Protein AF-A0A7S1LB32-F1 (afdb_monomer)

Organism: Alexandrium catenella (NCBI:txid2925)

Mean predicted aligned error: 5.53 Å

Sequence (235 aa):
CNAAYLHGITELFLFSAGRQGNLEVALKFLDQQVCARFSSASLGFRPAWECQHGLGHGIAQYKRHAMTQLAVRHSLDLGGSTGRKGEVWNGIWMDHFASTPVSGHDADDPEMALDICTDKWASDSRGASDCWMYAPTAFLLHRPRAYLEAIDWCSRGCLRRSQCFTSCVQGVGMQTFKENLDDMRLVESVCTKAGHLAAVCVQGAAGYYFFAEGRAVPKELCGTVRRADLRRACR

Nearest PDB structures (foldseek):
  8re7-assembly1_A  TM=3.016E-01  e=3.735E+00  Homo sapiens
  5jqy-assembly1_A  TM=2.969E-01  e=3.899E+00  Homo sapiens
  7e6j-assembly1_A  TM=2.759E-01  e=3.578E+00  Homo sapiens
  8re8-assembly1_A  TM=2.723E-01  e=4.070E+00  Homo sapiens

Solvent-accessible surface area (backbone atoms only — not comparable to full-atom values): 11744 Å² total; per-residue (Å²): 105,75,60,62,58,56,26,52,54,42,25,53,50,38,38,57,32,37,78,70,75,35,35,68,61,47,48,50,47,42,54,68,63,50,29,46,52,31,66,73,40,96,73,54,73,59,55,26,47,49,41,34,19,19,49,13,32,15,44,35,55,42,37,31,74,68,64,43,94,50,19,61,27,56,29,50,58,58,32,60,74,46,98,54,32,66,41,12,36,39,19,28,30,45,46,60,37,69,49,60,90,89,45,77,58,83,67,78,51,45,83,51,46,62,50,49,30,56,30,77,77,40,38,58,45,63,52,27,58,43,30,23,23,28,24,43,46,32,37,35,72,80,35,72,87,44,56,61,57,47,47,54,45,30,56,60,76,25,63,97,32,69,65,43,30,51,25,19,36,16,19,44,21,22,50,51,27,70,79,41,68,91,39,45,48,60,36,49,63,45,22,55,75,52,55,92,45,20,39,47,7,36,32,20,25,30,47,43,44,26,74,65,71,72,43,75,52,54,69,69,55,34,60,58,29,83,52,70,69,46,29,57,39,29,95

Foldseek 3Di:
DVLVVLLVVLLVQLLVCVVVVRNLVSLCCQQPPPLVVVVVDPPDDQSNLSSLLSNLLSQLVNLLVVLDPQSQVSSLVSLVVGPCSLSSNLSVLLNVLQDPPVRNDDPVPLLCQLVLCCDCSHCVNRNSLSSLLNSLSSVCVVVPPVLLVQLVSQCVSCVVPPSSNLSNLLSSLLVQCVVVPLPVVSSQVSLVSNPVSSLSSLLSNQVNCCNVVVDGDDLVSLVSRDDPSNSVSRD

Structure (mmCIF, N/CA/C/O backbone):
data_AF-A0A7S1LB32-F1
#
_entry.id   AF-A0A7S1LB32-F1
#
loop_
_atom_site.group_PDB
_atom_site.id
_atom_site.type_symbol
_atom_site.label_atom_id
_atom_site.label_alt_id
_atom_site.label_comp_id
_atom_site.label_asym_id
_atom_site.label_entity_id
_atom_site.label_seq_id
_atom_site.pdbx_PDB_ins_code
_atom_site.Cartn_x
_atom_site.Cartn_y
_atom_site.Cartn_z
_atom_site.occupancy
_atom_site.B_iso_or_equiv
_atom_site.auth_seq_id
_atom_site.auth_comp_id
_atom_site.auth_asym_id
_atom_site.auth_atom_id
_atom_site.pdbx_PDB_model_num
ATOM 1 N N . CYS A 1 1 ? -13.282 -6.570 -9.628 1.00 45.22 1 CYS A N 1
ATOM 2 C CA . CYS A 1 1 ? -12.378 -5.419 -9.436 1.00 45.22 1 CYS A CA 1
ATOM 3 C C . CYS A 1 1 ? -11.691 -5.107 -10.768 1.00 45.22 1 CYS A C 1
ATOM 5 O O . CYS A 1 1 ? -10.926 -5.941 -11.235 1.00 45.22 1 CYS A O 1
ATOM 7 N N . ASN A 1 2 ? -11.989 -3.971 -11.415 1.00 49.56 2 ASN A N 1
ATOM 8 C CA . ASN A 1 2 ? -11.369 -3.601 -12.704 1.00 49.56 2 ASN A CA 1
ATOM 9 C C . ASN A 1 2 ? -9.851 -3.354 -12.582 1.00 49.56 2 ASN A C 1
ATOM 11 O O . ASN A 1 2 ? -9.133 -3.519 -13.565 1.00 49.56 2 ASN A O 1
ATOM 15 N N . ALA A 1 3 ? -9.371 -3.037 -11.373 1.00 61.34 3 ALA A N 1
ATOM 16 C CA . ALA A 1 3 ? -7.954 -2.879 -11.054 1.00 61.34 3 ALA A CA 1
ATOM 17 C C . ALA A 1 3 ? -7.146 -4.154 -11.351 1.00 61.34 3 ALA A C 1
ATOM 19 O O . ALA A 1 3 ? -6.140 -4.097 -12.046 1.00 61.34 3 ALA A O 1
ATOM 20 N N . ALA A 1 4 ? -7.650 -5.329 -10.953 1.00 65.12 4 ALA A N 1
ATOM 21 C CA . ALA A 1 4 ? -6.946 -6.600 -11.151 1.00 65.12 4 ALA A CA 1
ATOM 22 C C . ALA A 1 4 ? -6.701 -6.937 -12.636 1.00 65.12 4 ALA A C 1
ATOM 24 O O . ALA A 1 4 ? -5.668 -7.505 -12.977 1.00 65.12 4 ALA A O 1
ATOM 25 N N . TYR A 1 5 ? -7.625 -6.564 -13.529 1.00 70.81 5 TYR A N 1
ATOM 26 C CA . TYR A 1 5 ? -7.460 -6.792 -14.967 1.00 70.81 5 TYR A CA 1
ATOM 27 C C . TYR A 1 5 ? -6.404 -5.857 -15.574 1.00 70.81 5 TYR A C 1
ATOM 29 O O . TYR A 1 5 ? -5.543 -6.300 -16.333 1.00 70.81 5 TYR A O 1
ATOM 37 N N . LEU A 1 6 ? -6.443 -4.567 -15.215 1.00 79.94 6 LEU A N 1
ATOM 38 C CA . LEU A 1 6 ? -5.469 -3.583 -15.691 1.00 79.94 6 LEU A CA 1
ATOM 39 C C . LEU A 1 6 ? -4.059 -3.876 -15.157 1.00 79.94 6 LEU A C 1
ATOM 41 O O . LEU A 1 6 ? -3.095 -3.793 -15.920 1.00 79.94 6 LEU A O 1
ATOM 45 N N . HIS A 1 7 ? -3.950 -4.250 -13.880 1.00 86.94 7 HIS A N 1
ATOM 46 C CA . HIS A 1 7 ? -2.685 -4.633 -13.254 1.00 86.94 7 HIS A CA 1
ATOM 47 C C . HIS A 1 7 ? -2.113 -5.876 -13.938 1.00 86.94 7 HIS A C 1
ATOM 49 O O . HIS A 1 7 ? -1.012 -5.803 -14.470 1.00 86.94 7 HIS A O 1
ATOM 55 N N . GLY A 1 8 ? -2.897 -6.952 -14.082 1.00 85.38 8 GLY A N 1
ATOM 56 C CA . GLY A 1 8 ? -2.422 -8.190 -14.707 1.00 85.38 8 GLY A CA 1
ATOM 57 C C . GLY A 1 8 ? -1.919 -8.011 -16.147 1.00 85.38 8 GLY A C 1
ATOM 58 O O . GLY A 1 8 ? -0.879 -8.556 -16.511 1.00 85.38 8 GLY A O 1
ATOM 59 N N . ILE A 1 9 ? -2.597 -7.206 -16.977 1.00 87.69 9 ILE A N 1
ATOM 60 C CA . ILE A 1 9 ? -2.110 -6.899 -18.338 1.00 87.69 9 ILE A CA 1
ATOM 61 C C . ILE A 1 9 ? -0.801 -6.107 -18.294 1.00 87.69 9 ILE A C 1
ATOM 63 O O . ILE A 1 9 ? 0.122 -6.392 -19.058 1.00 87.69 9 ILE A O 1
ATOM 67 N N . THR A 1 10 ? -0.725 -5.113 -17.411 1.00 90.31 10 THR A N 1
ATOM 68 C CA . THR A 1 10 ? 0.457 -4.262 -17.236 1.00 90.31 10 THR A CA 1
ATOM 69 C C . THR A 1 10 ? 1.666 -5.079 -16.787 1.00 90.31 10 THR A C 1
ATOM 71 O O . THR A 1 10 ? 2.738 -4.981 -17.385 1.00 90.31 10 THR A O 1
ATOM 74 N N . GLU A 1 11 ? 1.474 -5.931 -15.784 1.00 90.19 11 GLU A N 1
ATOM 75 C CA . GLU A 1 11 ? 2.468 -6.857 -15.243 1.00 90.19 11 GLU A CA 1
ATOM 76 C C . GLU A 1 11 ? 2.995 -7.799 -16.329 1.00 90.19 11 GLU A C 1
ATOM 78 O O . GLU A 1 11 ? 4.203 -7.854 -16.567 1.00 90.19 11 GLU A O 1
ATOM 83 N N . LEU A 1 12 ? 2.100 -8.477 -17.058 1.00 89.94 12 LEU A N 1
ATOM 84 C CA . LEU A 1 12 ? 2.466 -9.393 -18.143 1.00 89.94 12 LEU A CA 1
ATOM 85 C C . LEU A 1 12 ? 3.233 -8.688 -19.269 1.00 89.94 12 LEU A C 1
ATOM 87 O O . LEU A 1 12 ? 4.230 -9.218 -19.772 1.00 89.94 12 LEU A O 1
ATOM 91 N N . PHE A 1 13 ? 2.792 -7.490 -19.661 1.00 93.50 13 PHE A N 1
ATOM 92 C CA . PHE A 1 13 ? 3.451 -6.703 -20.700 1.00 93.50 13 PHE A CA 1
ATOM 93 C C . PHE A 1 13 ? 4.868 -6.295 -20.285 1.00 93.50 13 PHE A C 1
ATOM 95 O O . PHE A 1 13 ? 5.821 -6.529 -21.034 1.00 93.50 13 PHE A O 1
ATOM 102 N N . LEU A 1 14 ? 5.022 -5.730 -19.083 1.00 93.25 14 LEU A N 1
ATOM 103 C CA . LEU A 1 14 ? 6.321 -5.315 -18.551 1.00 93.25 14 LEU A CA 1
ATOM 104 C C . LEU A 1 14 ? 7.257 -6.507 -18.359 1.00 93.25 14 LEU A C 1
ATOM 106 O O . LEU A 1 14 ? 8.434 -6.417 -18.710 1.00 93.25 14 LEU A O 1
ATOM 110 N N . PHE A 1 15 ? 6.739 -7.639 -17.882 1.00 90.56 15 PHE A N 1
ATOM 111 C CA . PHE A 1 15 ? 7.519 -8.861 -17.736 1.00 90.56 15 PHE A CA 1
ATOM 112 C C . PHE A 1 15 ? 8.051 -9.362 -19.085 1.00 90.56 15 PHE A C 1
ATOM 114 O O . PHE A 1 15 ? 9.251 -9.615 -19.231 1.00 90.56 15 PHE A O 1
ATOM 121 N N . SER A 1 16 ? 7.184 -9.450 -20.099 1.00 93.06 16 SER A N 1
ATOM 122 C CA . SER A 1 16 ? 7.568 -9.872 -21.451 1.00 93.06 16 SER A CA 1
ATOM 123 C C . SER A 1 16 ? 8.594 -8.924 -22.079 1.00 93.06 16 SER A C 1
ATOM 125 O O . SER A 1 16 ? 9.613 -9.376 -22.604 1.00 93.06 16 SER A O 1
ATOM 127 N N . ALA A 1 17 ? 8.368 -7.610 -21.996 1.00 94.12 17 ALA A N 1
ATOM 128 C CA . ALA A 1 17 ? 9.301 -6.616 -22.519 1.00 94.12 17 ALA A CA 1
ATOM 129 C C . ALA A 1 17 ? 10.646 -6.637 -21.780 1.00 94.12 17 ALA A C 1
ATOM 131 O O . ALA A 1 17 ? 11.704 -6.538 -22.404 1.00 94.12 17 ALA A O 1
ATOM 132 N N . GLY A 1 18 ? 10.624 -6.815 -20.458 1.00 91.50 18 GLY A N 1
ATOM 133 C CA . GLY A 1 18 ? 11.825 -6.927 -19.642 1.00 91.50 18 GLY A CA 1
ATOM 134 C C . GLY A 1 18 ? 12.684 -8.130 -20.023 1.00 91.50 18 GLY A C 1
ATOM 135 O O . GLY A 1 18 ? 13.890 -7.971 -20.205 1.00 91.50 18 GLY A O 1
ATOM 136 N N . ARG A 1 19 ? 12.076 -9.296 -20.286 1.00 90.81 19 ARG A N 1
ATOM 137 C CA . ARG A 1 19 ? 12.794 -10.481 -20.801 1.00 90.81 19 ARG A CA 1
ATOM 138 C C . ARG A 1 19 ? 13.495 -10.248 -22.143 1.00 90.81 19 ARG A C 1
ATOM 140 O O . ARG A 1 19 ? 14.419 -10.985 -22.471 1.00 90.81 19 ARG A O 1
ATOM 147 N N . GLN A 1 20 ? 13.068 -9.241 -22.901 1.00 93.81 20 GLN A N 1
ATOM 148 C CA . GLN A 1 20 ? 13.673 -8.828 -24.170 1.00 93.81 20 GLN A CA 1
ATOM 149 C C . GLN A 1 20 ? 14.671 -7.666 -24.007 1.00 93.81 20 GLN A C 1
ATOM 151 O O . GLN A 1 20 ? 15.140 -7.125 -25.002 1.00 93.81 20 GLN A O 1
ATOM 156 N N . GLY A 1 21 ? 14.977 -7.245 -22.774 1.00 92.50 21 GLY A N 1
ATOM 157 C CA . GLY A 1 21 ? 15.859 -6.107 -22.491 1.00 92.50 21 GLY A CA 1
ATOM 158 C C . GLY A 1 21 ? 15.202 -4.731 -22.662 1.00 92.50 21 GLY A C 1
ATOM 159 O O . GLY A 1 21 ? 15.887 -3.719 -22.577 1.00 92.50 21 GLY A O 1
ATOM 160 N N . ASN A 1 22 ? 13.881 -4.671 -22.857 1.00 95.50 22 ASN A N 1
ATOM 161 C CA . ASN A 1 22 ? 13.149 -3.454 -23.231 1.00 95.50 22 ASN A CA 1
ATOM 162 C C . ASN A 1 22 ? 12.272 -2.882 -22.102 1.00 95.50 22 ASN A C 1
ATOM 164 O O . ASN A 1 22 ? 11.336 -2.128 -22.375 1.00 95.50 22 ASN A O 1
ATOM 168 N N . LEU A 1 23 ? 12.544 -3.225 -20.836 1.00 92.31 23 LEU A N 1
ATOM 169 C CA . LEU A 1 23 ? 11.696 -2.835 -19.698 1.00 92.31 23 LEU A CA 1
ATOM 170 C C . LEU A 1 23 ? 11.460 -1.319 -19.623 1.00 92.31 23 LEU A C 1
ATOM 172 O O . LEU A 1 23 ? 10.325 -0.883 -19.476 1.00 92.31 23 LEU A O 1
ATOM 176 N N . GLU A 1 24 ? 12.517 -0.511 -19.733 1.00 93.62 24 GLU A N 1
ATOM 177 C CA . GLU A 1 24 ? 12.408 0.949 -19.605 1.00 93.62 24 GLU A CA 1
ATOM 178 C C . GLU A 1 24 ? 11.607 1.581 -20.746 1.00 93.62 24 GLU A C 1
ATOM 180 O O . GLU A 1 24 ? 10.832 2.511 -20.526 1.00 93.62 24 GLU A O 1
ATOM 185 N N . VAL A 1 25 ? 11.776 1.068 -21.968 1.00 95.50 25 VAL A N 1
ATOM 186 C CA . VAL A 1 25 ? 11.029 1.527 -23.147 1.00 95.50 25 VAL A CA 1
ATOM 187 C C . VAL A 1 25 ? 9.550 1.185 -22.990 1.00 95.50 25 VAL A C 1
ATOM 189 O O . VAL A 1 25 ? 8.693 2.042 -23.199 1.00 95.50 25 VAL A O 1
ATOM 192 N N . ALA A 1 26 ? 9.251 -0.044 -22.566 1.00 95.75 26 ALA A N 1
ATOM 193 C CA . ALA A 1 26 ? 7.893 -0.498 -22.299 1.00 95.75 26 ALA A CA 1
ATOM 194 C C . ALA A 1 26 ? 7.224 0.310 -21.180 1.00 95.75 26 ALA A C 1
ATOM 196 O O . ALA A 1 26 ? 6.075 0.723 -21.330 1.00 95.75 26 ALA A O 1
ATOM 197 N N . LEU A 1 27 ? 7.952 0.599 -20.100 1.00 94.81 27 LEU A N 1
ATOM 198 C CA . LEU A 1 27 ? 7.460 1.430 -19.007 1.00 94.81 27 LEU A CA 1
ATOM 199 C C . LEU A 1 27 ? 7.116 2.844 -19.483 1.00 94.81 27 LEU A C 1
ATOM 201 O O . LEU A 1 27 ? 6.012 3.316 -19.227 1.00 94.81 27 LEU A O 1
ATOM 205 N N . LYS A 1 28 ? 8.025 3.499 -20.218 1.00 94.56 28 LYS A N 1
ATOM 206 C CA . LYS A 1 28 ? 7.779 4.835 -20.786 1.00 94.56 28 LYS A CA 1
ATOM 207 C C . LYS A 1 28 ? 6.575 4.836 -21.723 1.00 94.56 28 LYS A C 1
ATOM 209 O O . LYS A 1 28 ? 5.766 5.757 -21.666 1.00 94.56 28 LYS A O 1
ATOM 214 N N . PHE A 1 29 ? 6.434 3.805 -22.558 1.00 94.81 29 PHE A N 1
ATOM 215 C CA . PHE A 1 29 ? 5.271 3.650 -23.427 1.00 94.81 29 PHE A CA 1
ATOM 216 C C . PHE A 1 29 ? 3.974 3.559 -22.616 1.00 94.81 29 PHE A C 1
ATOM 218 O O . PHE A 1 29 ? 3.038 4.308 -22.891 1.00 94.81 29 PHE A O 1
ATOM 225 N N . LEU A 1 30 ? 3.911 2.693 -21.600 1.00 93.44 30 LEU A N 1
ATOM 226 C CA . LEU A 1 30 ? 2.708 2.566 -20.783 1.00 93.44 30 LEU A CA 1
ATOM 227 C C . LEU A 1 30 ? 2.384 3.863 -20.032 1.00 93.44 30 LEU A C 1
ATOM 229 O O . LEU A 1 30 ? 1.249 4.324 -20.106 1.00 93.44 30 LEU A O 1
ATOM 233 N N . ASP A 1 31 ? 3.366 4.489 -19.383 1.00 91.94 31 ASP A N 1
ATOM 234 C CA . ASP A 1 31 ? 3.191 5.755 -18.660 1.00 91.94 31 ASP A CA 1
ATOM 235 C C . ASP A 1 31 ? 2.639 6.859 -19.586 1.00 91.94 31 ASP A C 1
ATOM 237 O O . ASP A 1 31 ? 1.567 7.430 -19.356 1.00 91.94 31 ASP A O 1
ATOM 241 N N . GLN A 1 32 ? 3.323 7.098 -20.708 1.00 91.62 32 GLN A N 1
ATOM 242 C CA . GLN A 1 32 ? 3.072 8.256 -21.567 1.00 91.62 32 GLN A CA 1
ATOM 243 C C . GLN A 1 32 ? 1.947 8.051 -22.584 1.00 91.62 32 GLN A C 1
ATOM 245 O O . GLN A 1 32 ? 1.347 9.030 -23.024 1.00 91.62 32 GLN A O 1
ATOM 250 N N . GLN A 1 33 ? 1.667 6.812 -22.995 1.00 90.50 33 GLN A N 1
ATOM 251 C CA . GLN A 1 33 ? 0.707 6.526 -24.069 1.00 90.50 33 GLN A CA 1
ATOM 252 C C . GLN A 1 33 ? -0.555 5.826 -23.578 1.00 90.50 33 GLN A C 1
ATOM 254 O O . GLN A 1 33 ? -1.617 6.031 -24.166 1.00 90.50 33 GLN A O 1
ATOM 259 N N . VAL A 1 34 ? -0.462 5.014 -22.522 1.00 89.50 34 VAL A N 1
ATOM 260 C CA . VAL A 1 34 ? -1.604 4.260 -21.986 1.00 89.50 34 VAL A CA 1
ATOM 261 C C . VAL A 1 34 ? -2.177 4.976 -20.767 1.00 89.50 34 VAL A C 1
ATOM 263 O O . VAL A 1 34 ? -3.315 5.441 -20.817 1.00 89.50 34 VAL A O 1
ATOM 266 N N . CYS A 1 35 ? -1.382 5.167 -19.712 1.00 88.50 35 CYS A N 1
ATOM 267 C CA . CYS A 1 35 ? -1.826 5.824 -18.484 1.00 88.50 35 CYS A CA 1
ATOM 268 C C . CYS A 1 35 ? -2.242 7.282 -18.713 1.00 88.50 35 CYS A C 1
ATOM 270 O O . CYS A 1 35 ? -3.255 7.724 -18.168 1.00 88.50 35 CYS A O 1
ATOM 272 N N . ALA A 1 36 ? -1.550 8.013 -19.590 1.00 86.31 36 ALA A N 1
ATOM 273 C CA . ALA A 1 36 ? -1.932 9.377 -19.959 1.00 86.31 36 ALA A CA 1
ATOM 274 C C . ALA A 1 36 ? -3.349 9.486 -20.563 1.00 86.31 36 ALA A C 1
ATOM 276 O O . ALA A 1 36 ? -4.031 10.486 -20.340 1.00 86.31 36 ALA A O 1
ATOM 277 N N . ARG A 1 37 ? -3.835 8.456 -21.275 1.00 85.25 37 ARG A N 1
ATOM 278 C CA . ARG A 1 37 ? -5.190 8.456 -21.866 1.00 85.25 37 ARG A CA 1
ATOM 279 C C . ARG A 1 37 ? -6.292 8.297 -20.824 1.00 85.25 37 ARG A C 1
ATOM 281 O O . ARG A 1 37 ? -7.410 8.752 -21.041 1.00 85.25 37 ARG A O 1
ATOM 288 N N . PHE A 1 38 ? -5.983 7.688 -19.683 1.00 79.62 38 PHE A N 1
ATOM 289 C CA . PHE A 1 38 ? -6.919 7.611 -18.565 1.00 79.62 38 PHE A CA 1
ATOM 290 C C . PHE A 1 38 ? -7.064 8.947 -17.831 1.00 79.62 38 PHE A C 1
ATOM 292 O O . PHE A 1 38 ? -8.108 9.193 -17.237 1.00 79.62 38 PHE A O 1
ATOM 299 N N . SER A 1 39 ? -6.056 9.821 -17.909 1.00 69.62 39 SER A N 1
ATOM 300 C CA . SER A 1 39 ? -6.105 11.171 -17.333 1.00 69.62 39 SER A CA 1
ATOM 301 C C . SER A 1 39 ? -6.958 12.144 -18.155 1.00 69.62 39 SER A C 1
ATOM 303 O O . SER A 1 39 ? -7.468 13.115 -17.604 1.00 69.62 39 SER A O 1
ATOM 305 N N . SER A 1 40 ? -7.097 11.912 -19.466 1.00 59.81 40 SER A N 1
ATOM 306 C CA . SER A 1 40 ? -7.877 12.764 -20.376 1.00 59.81 40 SER A CA 1
ATOM 307 C C . SER A 1 40 ? -9.322 12.304 -20.566 1.00 59.81 40 SER A C 1
ATOM 309 O O . SER A 1 40 ? -10.157 13.074 -21.041 1.00 59.81 40 SER A O 1
ATOM 311 N N . ALA A 1 41 ? -9.638 11.063 -20.199 1.00 54.44 41 ALA A N 1
ATOM 312 C CA . ALA A 1 41 ? -10.995 10.554 -20.243 1.00 54.44 41 ALA A CA 1
ATOM 313 C C . ALA A 1 41 ? -11.815 11.120 -19.072 1.00 54.44 41 ALA A C 1
ATOM 315 O O . ALA A 1 41 ? -11.354 11.164 -17.934 1.00 54.44 41 ALA A O 1
ATOM 316 N N . SER A 1 42 ? -13.073 11.479 -19.320 1.00 53.25 42 SER A N 1
ATOM 317 C CA . SER A 1 42 ? -14.073 11.920 -18.331 1.00 53.25 42 SER A CA 1
ATOM 318 C C . SER A 1 42 ? -14.489 10.825 -17.323 1.00 53.25 42 SER A C 1
ATOM 320 O O . SER A 1 42 ? -15.606 10.828 -16.815 1.00 53.25 42 SER A O 1
ATOM 322 N N . LEU A 1 43 ? -13.603 9.864 -17.049 1.00 54.28 43 LEU A N 1
ATOM 323 C CA . LEU A 1 43 ? -13.817 8.658 -16.249 1.00 54.28 43 LEU A CA 1
ATOM 324 C C . LEU A 1 43 ? -13.406 8.831 -14.767 1.00 54.28 43 LEU A C 1
ATOM 326 O O . LEU A 1 43 ? -13.428 7.866 -14.004 1.00 54.28 43 LEU A O 1
ATOM 330 N N . GLY A 1 44 ? -13.061 10.053 -14.342 1.00 58.00 44 GLY A N 1
ATOM 331 C CA . GLY A 1 44 ? -12.700 10.393 -12.958 1.00 58.00 44 GLY A CA 1
ATOM 332 C C . GLY A 1 44 ? -11.226 10.143 -12.603 1.00 58.00 44 GLY A C 1
ATOM 333 O O . GLY A 1 44 ? -10.427 9.746 -13.439 1.00 58.00 44 GLY A O 1
ATOM 334 N N . PHE A 1 45 ? -10.848 10.393 -11.343 1.00 60.03 45 PHE A N 1
ATOM 335 C CA . PHE A 1 45 ? -9.462 10.271 -10.840 1.00 60.03 45 PHE A CA 1
ATOM 336 C C . PHE A 1 45 ? -8.918 8.829 -10.859 1.00 60.03 45 PHE A C 1
ATOM 338 O O . PHE A 1 45 ? -7.717 8.608 -11.023 1.00 60.03 45 PHE A O 1
ATOM 345 N N . ARG A 1 46 ? -9.805 7.841 -10.698 1.00 69.69 46 ARG A N 1
ATOM 346 C CA . ARG A 1 46 ? -9.446 6.446 -10.421 1.00 69.69 46 ARG A CA 1
ATOM 347 C C . ARG A 1 46 ? -8.692 5.754 -11.568 1.00 69.69 46 ARG A C 1
ATOM 349 O O . ARG A 1 46 ? -7.650 5.179 -11.287 1.00 69.69 46 ARG A O 1
ATOM 356 N N . PRO A 1 47 ? -9.104 5.829 -12.848 1.00 73.62 47 PRO A N 1
ATOM 357 C CA . PRO A 1 47 ? -8.446 5.062 -13.911 1.00 73.62 47 PRO A CA 1
ATOM 358 C C . PRO A 1 47 ? -6.978 5.448 -14.141 1.00 73.62 47 PRO A C 1
ATOM 360 O O . PRO A 1 47 ? -6.155 4.586 -14.436 1.00 73.62 47 PRO A O 1
ATOM 363 N N . ALA A 1 48 ? -6.630 6.729 -13.972 1.00 81.06 48 ALA A N 1
ATOM 364 C CA . ALA A 1 48 ? -5.249 7.189 -14.111 1.00 81.06 48 ALA A CA 1
ATOM 365 C C . ALA A 1 48 ? -4.369 6.735 -12.937 1.00 81.06 48 ALA A C 1
ATOM 367 O O . ALA A 1 48 ? -3.228 6.327 -13.155 1.00 81.06 48 ALA A O 1
ATOM 368 N N . TRP A 1 49 ? -4.903 6.790 -11.711 1.00 86.75 49 TRP A N 1
ATOM 369 C CA . TRP A 1 49 ? -4.212 6.305 -10.516 1.00 86.75 49 TRP A CA 1
ATOM 370 C C . TRP A 1 49 ? -3.970 4.792 -10.590 1.00 86.75 49 TRP A C 1
ATOM 372 O O . TRP A 1 49 ? -2.828 4.369 -10.457 1.00 86.75 49 TRP A O 1
ATOM 382 N N . GLU A 1 50 ? -5.002 3.999 -10.905 1.00 86.94 50 GLU A N 1
ATOM 383 C CA . GLU A 1 5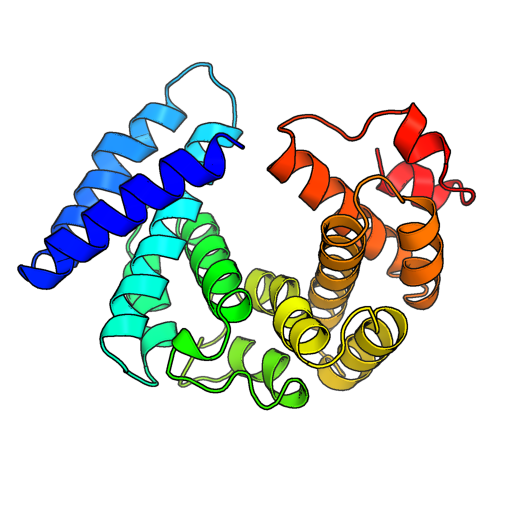0 ? -4.908 2.530 -11.013 1.00 86.94 50 GLU A CA 1
ATOM 384 C C . GLU A 1 50 ? -3.901 2.109 -12.093 1.00 86.94 50 GLU A C 1
ATOM 386 O O . GLU A 1 50 ? -3.135 1.171 -11.904 1.00 86.94 50 GLU A O 1
ATOM 391 N N . CYS A 1 51 ? -3.839 2.827 -13.221 1.00 90.00 51 CYS A N 1
ATOM 392 C CA . CYS A 1 51 ? -2.856 2.532 -14.265 1.00 90.00 51 CYS A CA 1
ATOM 393 C C . CYS A 1 51 ? -1.418 2.721 -13.765 1.00 90.00 51 CYS A C 1
ATOM 395 O O . CYS A 1 51 ? -0.594 1.822 -13.905 1.00 90.00 51 CYS A O 1
ATOM 397 N N . GLN A 1 52 ? -1.124 3.872 -13.151 1.00 91.94 52 GLN A N 1
ATOM 398 C CA . GLN A 1 52 ? 0.208 4.183 -12.619 1.00 91.94 52 GLN A CA 1
ATOM 399 C C . GLN A 1 52 ? 0.593 3.243 -11.476 1.00 91.94 52 GLN A C 1
ATOM 401 O O . GLN A 1 52 ? 1.699 2.713 -11.446 1.00 91.94 52 GLN A O 1
ATOM 406 N N . HIS A 1 53 ? -0.343 2.982 -10.569 1.00 92.44 53 HIS A N 1
ATOM 407 C CA . HIS A 1 53 ? -0.177 2.010 -9.499 1.00 92.44 53 HIS A CA 1
ATOM 408 C C . HIS A 1 53 ? 0.136 0.610 -10.059 1.00 92.44 53 HIS A C 1
ATOM 410 O O . HIS A 1 53 ? 1.105 -0.022 -9.638 1.00 92.44 53 HIS A O 1
ATOM 416 N N . GLY A 1 54 ? -0.578 0.178 -11.105 1.00 91.56 54 GLY A N 1
ATOM 417 C CA . GLY A 1 54 ? -0.305 -1.054 -11.849 1.00 91.56 54 GLY A CA 1
ATOM 418 C C . GLY A 1 54 ? 1.095 -1.127 -12.475 1.00 91.56 54 GLY A C 1
ATOM 419 O O . GLY A 1 54 ? 1.695 -2.202 -12.493 1.00 91.56 54 GLY A O 1
ATOM 420 N N . LEU A 1 55 ? 1.672 -0.004 -12.933 1.00 94.38 55 LEU A N 1
ATOM 421 C CA . LEU A 1 55 ? 3.079 0.026 -13.374 1.00 94.38 55 LEU A CA 1
ATOM 422 C C . LEU A 1 55 ? 4.016 -0.371 -12.231 1.00 94.38 55 LEU A C 1
ATOM 424 O O . LEU A 1 55 ? 4.981 -1.104 -12.447 1.00 94.38 55 LEU A O 1
ATOM 428 N N . GLY A 1 56 ? 3.718 0.097 -11.018 1.00 93.62 56 GLY A N 1
ATOM 429 C CA . GLY A 1 56 ? 4.479 -0.222 -9.818 1.00 93.62 56 GLY A CA 1
ATOM 430 C C . GLY A 1 56 ? 4.514 -1.717 -9.520 1.00 93.62 56 GLY A C 1
ATOM 431 O O . GLY A 1 56 ? 5.597 -2.269 -9.312 1.00 93.62 56 GLY A O 1
ATOM 432 N N . HIS A 1 57 ? 3.355 -2.379 -9.594 1.00 91.56 57 HIS A N 1
ATOM 433 C CA . HIS A 1 57 ? 3.258 -3.837 -9.483 1.00 91.56 57 HIS A CA 1
ATOM 434 C C . HIS A 1 57 ? 4.154 -4.544 -10.504 1.00 91.56 57 HIS A C 1
ATOM 436 O O . HIS A 1 57 ? 5.027 -5.329 -10.129 1.00 91.56 57 HIS A O 1
ATOM 442 N N . GLY A 1 58 ? 4.011 -4.215 -11.792 1.00 90.06 58 GLY A N 1
ATOM 443 C CA . GLY A 1 58 ? 4.777 -4.874 -12.852 1.00 90.06 58 GLY A CA 1
ATOM 444 C C . GLY A 1 58 ? 6.291 -4.675 -12.730 1.00 90.06 58 GLY A C 1
ATOM 445 O O . GLY A 1 58 ? 7.058 -5.612 -12.965 1.00 90.06 58 GLY A O 1
ATOM 446 N N . ILE A 1 59 ? 6.740 -3.486 -12.307 1.00 91.00 59 ILE A N 1
ATOM 447 C CA . ILE A 1 59 ? 8.156 -3.225 -12.014 1.00 91.00 59 ILE A CA 1
ATOM 448 C C . ILE A 1 59 ? 8.642 -4.128 -10.873 1.00 91.00 59 ILE A C 1
ATOM 450 O O . ILE A 1 59 ? 9.662 -4.809 -11.030 1.00 91.00 59 ILE A O 1
ATOM 454 N N . ALA A 1 60 ? 7.924 -4.131 -9.745 1.00 87.81 60 ALA A N 1
ATOM 455 C CA . ALA A 1 60 ? 8.299 -4.889 -8.556 1.00 87.81 60 ALA A CA 1
ATOM 456 C C . ALA A 1 60 ? 8.377 -6.392 -8.856 1.00 87.81 60 ALA A C 1
ATOM 458 O O . ALA A 1 60 ? 9.393 -7.027 -8.564 1.00 87.81 60 ALA A O 1
ATOM 459 N N . GLN A 1 61 ? 7.361 -6.944 -9.521 1.00 85.06 61 GLN A N 1
ATOM 460 C CA . GLN A 1 61 ? 7.308 -8.355 -9.897 1.00 85.06 61 GLN A CA 1
ATOM 461 C C . GLN A 1 61 ? 8.432 -8.739 -10.871 1.00 85.06 61 GLN A C 1
ATOM 463 O O . GLN A 1 61 ? 9.114 -9.744 -10.655 1.00 85.06 61 GLN A O 1
ATOM 468 N N . TYR A 1 62 ? 8.704 -7.929 -11.903 1.00 86.25 62 TYR A N 1
ATOM 469 C CA . TYR A 1 62 ? 9.807 -8.203 -12.829 1.00 86.25 62 TYR A CA 1
ATOM 470 C C . TYR A 1 62 ? 11.171 -8.205 -12.122 1.00 86.25 62 TYR A C 1
ATOM 472 O O . TYR A 1 62 ? 11.960 -9.138 -12.284 1.00 86.25 62 TYR A O 1
ATOM 480 N N . LYS A 1 63 ? 11.468 -7.172 -11.320 1.00 84.19 63 LYS A N 1
ATOM 481 C CA . LYS A 1 63 ? 12.759 -7.054 -10.619 1.00 84.19 63 LYS A CA 1
ATOM 482 C C . LYS A 1 63 ? 12.946 -8.147 -9.568 1.00 84.19 63 LYS A C 1
ATOM 484 O O . LYS A 1 63 ? 14.064 -8.618 -9.375 1.00 84.19 63 LYS A O 1
ATOM 489 N N . ARG A 1 64 ? 11.861 -8.582 -8.934 1.00 76.75 64 ARG A N 1
ATOM 490 C CA . ARG A 1 64 ? 11.842 -9.715 -8.008 1.00 76.75 64 ARG A CA 1
ATOM 491 C C . ARG A 1 64 ? 12.156 -11.039 -8.700 1.00 76.75 64 ARG A C 1
ATOM 493 O O . ARG A 1 64 ? 12.970 -11.797 -8.188 1.00 76.75 64 ARG A O 1
ATOM 500 N N . HIS A 1 65 ? 11.595 -11.299 -9.884 1.00 66.88 65 HIS A N 1
ATOM 501 C CA . HIS A 1 65 ? 11.941 -12.494 -10.668 1.00 66.88 65 HIS A CA 1
ATOM 502 C C . HIS A 1 65 ? 13.423 -12.553 -11.063 1.00 66.88 65 HIS A C 1
ATOM 504 O O . HIS A 1 65 ? 13.964 -13.641 -11.243 1.00 66.88 65 HIS A O 1
ATOM 510 N N . ALA A 1 66 ? 14.102 -11.408 -11.142 1.00 59.97 66 ALA A N 1
ATOM 511 C CA . ALA A 1 66 ? 15.550 -11.353 -11.322 1.00 59.97 66 ALA A CA 1
ATOM 512 C C . ALA A 1 66 ? 16.357 -11.667 -10.034 1.00 59.97 66 ALA A C 1
ATOM 514 O O . ALA A 1 66 ? 17.582 -11.581 -10.064 1.00 59.97 66 ALA A O 1
ATOM 515 N N . MET A 1 67 ? 15.694 -12.028 -8.921 1.00 60.16 67 MET A N 1
ATOM 516 C CA . MET A 1 67 ? 16.253 -12.446 -7.621 1.00 60.16 67 MET A CA 1
ATOM 517 C C . MET A 1 67 ? 17.316 -11.501 -7.032 1.00 60.16 67 MET A C 1
ATOM 519 O O . MET A 1 67 ? 18.262 -11.933 -6.376 1.00 60.16 67 MET A O 1
ATOM 523 N N . THR A 1 68 ? 17.187 -10.189 -7.241 1.00 53.25 68 THR A N 1
ATOM 524 C CA . THR A 1 68 ? 18.135 -9.230 -6.652 1.00 53.25 68 THR A CA 1
ATOM 525 C C . THR A 1 68 ? 17.654 -8.773 -5.274 1.00 53.25 68 THR A C 1
ATOM 527 O O . THR A 1 68 ? 16.559 -8.231 -5.183 1.00 53.25 68 THR A O 1
ATOM 530 N N . GLN A 1 69 ? 18.480 -8.851 -4.223 1.00 53.03 69 GLN A N 1
ATOM 531 C CA . GLN A 1 69 ? 18.221 -8.137 -2.949 1.00 53.03 69 GLN A CA 1
ATOM 532 C C . GLN A 1 69 ? 18.039 -6.617 -3.172 1.00 53.03 69 GLN A C 1
ATOM 534 O O . GLN A 1 69 ? 17.355 -5.929 -2.425 1.00 53.03 69 GLN A O 1
ATOM 539 N N . LEU A 1 70 ? 18.582 -6.102 -4.280 1.00 70.81 70 LEU A N 1
ATOM 540 C CA . LEU A 1 70 ? 18.398 -4.737 -4.777 1.00 70.81 70 LEU A CA 1
ATOM 541 C C . LEU A 1 70 ? 17.051 -4.505 -5.492 1.00 70.81 70 LEU A C 1
ATOM 543 O O . LEU A 1 70 ? 16.846 -3.430 -6.056 1.00 70.81 70 LEU A O 1
ATOM 547 N N . ALA A 1 71 ? 16.133 -5.480 -5.512 1.00 81.31 71 ALA A N 1
ATOM 548 C CA . ALA A 1 71 ? 14.897 -5.405 -6.294 1.00 81.31 71 ALA A CA 1
ATOM 549 C C . ALA A 1 71 ? 14.041 -4.207 -5.883 1.00 81.31 71 ALA A C 1
ATOM 551 O O . ALA A 1 71 ? 13.555 -3.498 -6.760 1.00 81.31 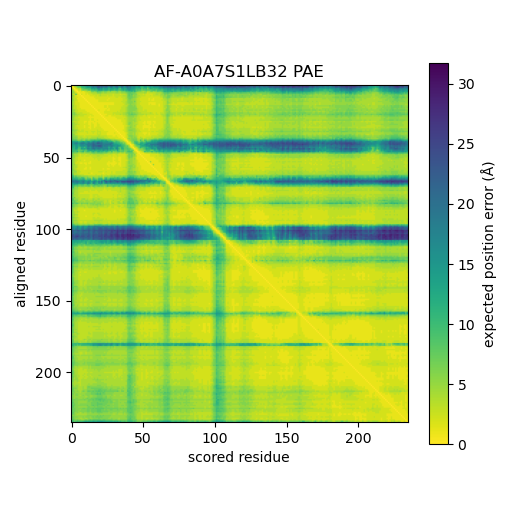71 ALA A O 1
ATOM 552 N N . VAL A 1 72 ? 13.914 -3.930 -4.581 1.00 85.56 72 VAL A N 1
ATOM 553 C CA . VAL A 1 72 ? 13.182 -2.755 -4.079 1.00 85.56 72 VAL A CA 1
ATOM 554 C C . VAL A 1 72 ? 13.841 -1.469 -4.571 1.00 85.56 72 VAL A C 1
ATOM 556 O O . VAL A 1 72 ? 13.184 -0.654 -5.215 1.00 85.56 72 VAL A O 1
ATOM 559 N N . ARG A 1 73 ? 15.156 -1.324 -4.369 1.00 87.38 73 ARG A N 1
ATOM 560 C CA . ARG A 1 73 ? 15.914 -0.145 -4.805 1.00 87.38 73 ARG A CA 1
ATOM 561 C C . ARG 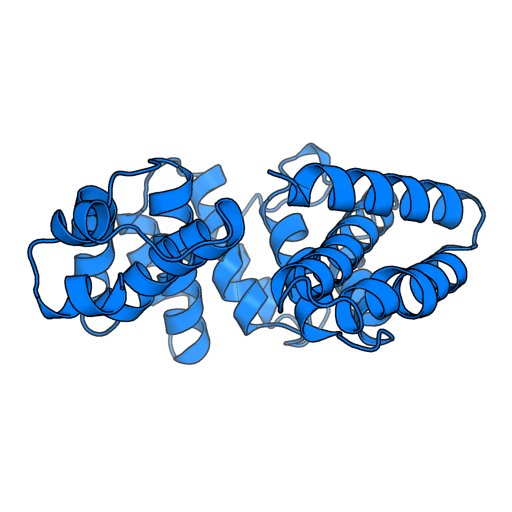A 1 73 ? 15.763 0.116 -6.297 1.00 87.38 73 ARG A C 1
ATOM 563 O O . ARG A 1 73 ? 15.358 1.207 -6.684 1.00 87.38 73 ARG A O 1
ATOM 570 N N . HIS A 1 74 ? 16.027 -0.898 -7.117 1.00 88.50 74 HIS A N 1
ATOM 571 C CA . HIS A 1 74 ? 15.924 -0.802 -8.569 1.00 88.50 74 HIS A CA 1
ATOM 572 C C . HIS A 1 74 ? 14.491 -0.544 -9.038 1.00 88.50 74 HIS A C 1
ATOM 574 O O . HIS A 1 74 ? 14.295 0.130 -10.048 1.00 88.50 74 HIS A O 1
ATOM 580 N N . SER A 1 75 ? 13.493 -1.077 -8.329 1.00 90.44 75 SER A N 1
ATOM 581 C CA . SER A 1 75 ? 12.087 -0.808 -8.629 1.00 90.44 75 SER A CA 1
ATOM 582 C C . SER A 1 75 ? 11.748 0.655 -8.375 1.00 90.44 75 SER A C 1
ATOM 584 O O . SER A 1 75 ? 11.147 1.302 -9.228 1.00 90.44 75 SER A O 1
ATOM 586 N N . LEU A 1 76 ? 12.185 1.201 -7.239 1.00 91.94 76 LEU A N 1
ATOM 587 C CA . LEU A 1 76 ? 11.963 2.599 -6.874 1.00 91.94 76 LEU A CA 1
ATOM 588 C C . LEU A 1 76 ? 12.738 3.566 -7.779 1.00 91.94 76 LEU A C 1
ATOM 590 O O . LEU A 1 76 ? 12.183 4.602 -8.147 1.00 91.94 76 LEU A O 1
ATOM 594 N N . ASP A 1 77 ? 13.976 3.229 -8.165 1.00 92.75 77 ASP A N 1
ATOM 595 C CA . ASP A 1 77 ? 14.773 3.979 -9.150 1.00 92.75 77 ASP A CA 1
ATOM 596 C C . ASP A 1 77 ? 14.022 4.069 -10.484 1.00 92.75 77 ASP A C 1
ATOM 598 O O . ASP A 1 77 ? 13.799 5.159 -11.015 1.00 92.75 77 ASP A O 1
ATOM 602 N N . LEU A 1 78 ? 13.566 2.920 -10.989 1.00 91.38 78 LEU A N 1
ATOM 603 C CA . LEU A 1 78 ? 12.854 2.840 -12.256 1.00 91.38 78 LEU A CA 1
ATOM 604 C C . LEU A 1 78 ? 11.497 3.558 -12.194 1.00 91.38 78 LEU A C 1
ATOM 606 O O . LEU A 1 78 ? 11.189 4.369 -13.067 1.00 91.38 78 LEU A O 1
ATOM 610 N N . GLY A 1 79 ? 10.713 3.331 -11.139 1.00 90.94 79 GLY A N 1
ATOM 611 C CA . GLY A 1 79 ? 9.436 4.013 -10.923 1.00 90.94 79 GLY A CA 1
ATOM 612 C C . GLY A 1 79 ? 9.588 5.527 -10.747 1.00 90.94 79 GLY A C 1
ATOM 613 O O . GLY A 1 79 ? 8.721 6.290 -11.170 1.00 90.94 79 GLY A O 1
ATOM 614 N N . GLY A 1 80 ? 10.727 5.982 -10.217 1.00 92.06 80 GLY A N 1
ATOM 615 C CA . GLY A 1 80 ? 11.066 7.398 -10.079 1.00 92.06 80 GLY A CA 1
ATOM 616 C C . GLY A 1 80 ? 11.239 8.142 -11.407 1.00 92.06 80 GLY A C 1
ATOM 617 O O . GLY A 1 80 ? 11.188 9.370 -11.412 1.00 92.06 80 GLY A O 1
ATOM 618 N N . SER A 1 81 ? 11.407 7.419 -12.521 1.00 89.00 81 SER A N 1
ATOM 619 C CA . SER A 1 81 ? 11.520 7.994 -13.871 1.00 89.00 81 SER A CA 1
ATOM 620 C C . SER A 1 81 ? 10.172 8.278 -14.556 1.00 89.00 81 SER A C 1
ATOM 622 O O . SER A 1 81 ? 10.156 8.819 -15.662 1.00 89.00 81 SER A O 1
ATOM 624 N N . THR A 1 82 ? 9.054 7.926 -13.913 1.00 89.38 82 THR A N 1
ATOM 625 C CA . THR A 1 82 ? 7.690 8.108 -14.440 1.00 89.38 82 THR A CA 1
ATOM 626 C C . THR A 1 82 ? 7.099 9.475 -14.086 1.00 89.38 82 THR A C 1
ATOM 628 O O . THR A 1 82 ? 7.528 10.137 -13.136 1.00 89.38 82 THR A O 1
ATOM 631 N N . GLY A 1 83 ? 6.068 9.898 -14.824 1.00 85.19 83 GLY A N 1
ATOM 632 C CA . GLY A 1 83 ? 5.380 11.172 -14.584 1.00 85.19 83 GLY A CA 1
ATOM 633 C C . GLY A 1 83 ? 4.614 11.244 -13.255 1.00 85.19 83 GLY A C 1
ATOM 634 O O . GLY A 1 83 ? 4.382 12.339 -12.742 1.00 85.19 83 GLY A O 1
ATOM 635 N N . ARG A 1 84 ? 4.232 10.096 -12.675 1.00 89.19 84 ARG A N 1
ATOM 636 C CA . ARG A 1 84 ? 3.432 9.990 -11.440 1.00 89.19 84 ARG A CA 1
ATOM 637 C C . ARG A 1 84 ? 4.067 9.002 -10.458 1.00 89.19 84 ARG A C 1
ATOM 639 O O . ARG A 1 84 ? 3.479 8.011 -10.033 1.00 89.19 84 ARG A O 1
ATOM 646 N N . LYS A 1 85 ? 5.321 9.297 -10.099 1.00 93.06 85 LYS A N 1
ATOM 647 C CA . LYS A 1 85 ? 6.165 8.433 -9.257 1.00 93.06 85 LYS A CA 1
ATOM 648 C C . LYS A 1 85 ? 5.535 8.021 -7.922 1.00 93.06 85 LYS A C 1
ATOM 650 O O . LYS A 1 85 ? 5.852 6.945 -7.438 1.00 93.06 85 LYS A O 1
ATOM 655 N N . GLY A 1 86 ? 4.678 8.851 -7.319 1.00 91.62 86 GLY A N 1
ATOM 656 C CA . GLY A 1 86 ? 4.042 8.531 -6.037 1.00 91.62 86 GLY A CA 1
ATOM 657 C C . GLY A 1 86 ? 3.086 7.347 -6.162 1.00 91.62 86 GLY A C 1
ATOM 658 O O . GLY A 1 86 ? 3.160 6.400 -5.390 1.00 91.62 86 GLY A O 1
ATOM 659 N N . GLU A 1 87 ? 2.248 7.361 -7.193 1.00 92.69 87 GLU A N 1
ATOM 660 C CA . GLU A 1 87 ? 1.308 6.292 -7.513 1.00 92.69 87 GLU A CA 1
ATOM 661 C C . GLU A 1 87 ? 2.042 4.992 -7.878 1.00 92.69 87 GLU A C 1
ATOM 663 O O . GLU A 1 87 ? 1.685 3.921 -7.388 1.00 92.69 87 GLU A O 1
ATOM 668 N N . VAL A 1 88 ? 3.124 5.093 -8.657 1.00 94.44 88 VAL A N 1
ATOM 669 C CA . VAL A 1 88 ? 3.981 3.947 -9.003 1.00 94.44 88 VAL A CA 1
ATOM 670 C C . VAL A 1 88 ? 4.674 3.371 -7.764 1.00 94.44 88 VAL A C 1
ATOM 672 O O . VAL A 1 88 ? 4.676 2.157 -7.566 1.00 94.44 88 VAL A O 1
ATOM 675 N N . TRP A 1 89 ? 5.249 4.212 -6.899 1.00 95.12 89 TRP A N 1
ATOM 676 C CA . TRP A 1 89 ? 5.868 3.761 -5.648 1.00 95.12 89 TRP A CA 1
ATOM 677 C C . TRP A 1 89 ? 4.852 3.117 -4.704 1.00 95.12 89 TRP A C 1
ATOM 679 O O . TRP A 1 89 ? 5.176 2.106 -4.085 1.00 95.12 89 TRP A O 1
ATOM 689 N N . ASN A 1 90 ? 3.624 3.634 -4.636 1.00 94.25 90 ASN A N 1
ATOM 690 C CA . ASN A 1 90 ? 2.547 3.010 -3.872 1.00 94.25 90 ASN A CA 1
ATOM 691 C C . ASN A 1 90 ? 2.274 1.571 -4.357 1.00 94.25 90 ASN A C 1
ATOM 693 O O . ASN A 1 90 ? 2.204 0.665 -3.529 1.00 94.25 90 ASN A O 1
ATOM 697 N N . GLY A 1 91 ? 2.221 1.343 -5.676 1.00 92.56 91 GLY A N 1
ATOM 698 C CA . GLY A 1 91 ? 2.089 -0.001 -6.259 1.00 92.56 91 GLY A CA 1
ATOM 699 C C . GLY A 1 91 ? 3.284 -0.914 -5.972 1.00 92.56 91 GLY A C 1
ATOM 700 O O . GLY A 1 91 ? 3.102 -2.071 -5.604 1.00 92.56 91 GLY A O 1
ATOM 701 N N . ILE A 1 92 ? 4.514 -0.386 -6.048 1.00 92.62 92 ILE A N 1
ATOM 702 C CA . ILE A 1 92 ? 5.733 -1.134 -5.684 1.00 92.62 92 ILE A CA 1
ATOM 703 C C . ILE A 1 92 ? 5.669 -1.602 -4.228 1.00 92.62 92 ILE A C 1
ATOM 705 O O . ILE A 1 92 ? 5.957 -2.765 -3.949 1.00 92.62 92 ILE A O 1
ATOM 709 N N . TRP A 1 93 ? 5.297 -0.718 -3.299 1.00 91.69 93 TRP A N 1
ATOM 710 C CA . TRP A 1 93 ? 5.227 -1.050 -1.875 1.00 91.69 93 TRP A CA 1
ATOM 711 C C . TRP A 1 93 ? 4.090 -2.011 -1.545 1.00 91.69 93 TRP A C 1
ATOM 713 O O . TRP A 1 93 ? 4.296 -2.937 -0.757 1.00 91.69 93 TRP A O 1
ATOM 723 N N . MET A 1 94 ? 2.926 -1.843 -2.177 1.00 90.62 94 MET A N 1
ATOM 724 C CA . MET A 1 94 ? 1.828 -2.798 -2.049 1.00 90.62 94 MET A CA 1
ATOM 725 C C . MET A 1 94 ? 2.276 -4.191 -2.486 1.00 90.62 94 MET A C 1
ATOM 727 O O . MET A 1 94 ? 2.119 -5.149 -1.733 1.00 90.62 94 MET A O 1
ATOM 731 N N . ASP A 1 95 ? 2.867 -4.303 -3.677 1.00 87.44 95 ASP A N 1
ATOM 732 C CA . ASP A 1 95 ? 3.306 -5.585 -4.218 1.00 87.44 95 ASP A CA 1
ATOM 733 C C . ASP A 1 95 ? 4.446 -6.195 -3.396 1.00 87.44 95 ASP A C 1
ATOM 735 O O . ASP A 1 95 ? 4.472 -7.408 -3.179 1.00 87.44 95 ASP A O 1
ATOM 739 N N . HIS A 1 96 ? 5.371 -5.360 -2.906 1.00 86.19 96 HIS A N 1
ATOM 740 C CA . HIS A 1 96 ? 6.477 -5.777 -2.048 1.00 86.19 96 HIS A CA 1
ATOM 741 C C . HIS A 1 96 ? 5.979 -6.521 -0.806 1.00 86.19 96 HIS A C 1
ATOM 743 O O . HIS A 1 96 ? 6.426 -7.639 -0.569 1.00 86.19 96 HIS A O 1
ATOM 749 N N . PHE A 1 97 ? 5.025 -5.946 -0.069 1.00 85.81 97 PHE A N 1
ATOM 750 C CA . PHE A 1 97 ? 4.517 -6.548 1.166 1.00 85.81 97 PHE A CA 1
ATOM 751 C C . PHE A 1 97 ? 3.371 -7.549 0.960 1.00 85.81 97 PHE A C 1
ATOM 753 O O . PHE A 1 97 ? 3.086 -8.333 1.861 1.00 85.81 97 PHE A O 1
ATOM 760 N N . ALA A 1 98 ? 2.702 -7.548 -0.198 1.00 79.56 98 ALA A N 1
ATOM 761 C CA . ALA A 1 98 ? 1.648 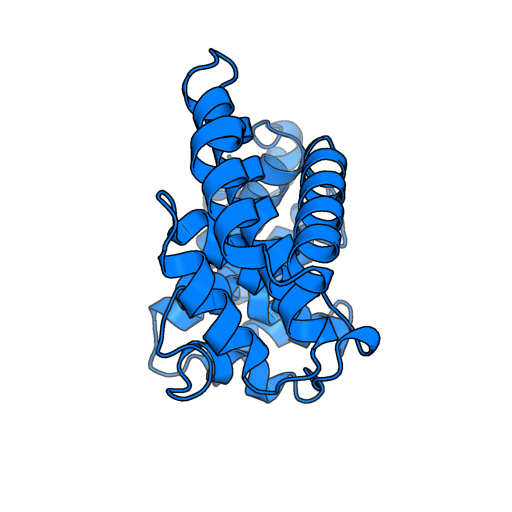-8.516 -0.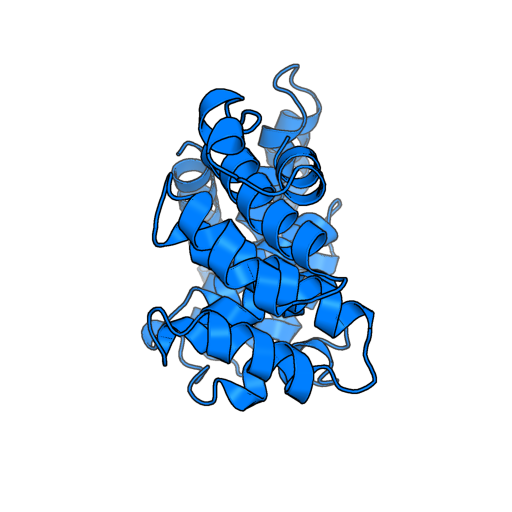516 1.00 79.56 98 ALA A CA 1
ATOM 762 C C . ALA A 1 98 ? 2.182 -9.872 -1.014 1.00 79.56 98 ALA A C 1
ATOM 764 O O . ALA A 1 98 ? 1.421 -10.839 -1.072 1.00 79.56 98 ALA A O 1
ATOM 765 N N . SER A 1 99 ? 3.463 -9.960 -1.383 1.00 63.25 99 SER A N 1
ATOM 766 C CA . SER A 1 99 ? 4.030 -11.142 -2.038 1.00 63.25 99 SER A CA 1
ATOM 767 C C . SER A 1 99 ? 4.789 -12.045 -1.062 1.00 63.25 99 SER A C 1
ATOM 769 O O . SER A 1 99 ? 5.895 -11.731 -0.631 1.00 63.25 99 SER A O 1
ATOM 771 N N . THR A 1 100 ? 4.171 -13.186 -0.757 1.00 50.31 100 THR A N 1
ATOM 772 C CA . THR A 1 100 ? 4.618 -14.291 0.118 1.00 50.31 100 THR A CA 1
ATOM 773 C C . THR A 1 100 ? 5.816 -15.077 -0.496 1.00 50.31 100 THR A C 1
ATOM 775 O O . THR A 1 100 ? 6.251 -14.698 -1.585 1.00 50.31 100 THR A O 1
ATOM 778 N N . PRO A 1 101 ? 6.369 -16.153 0.134 1.00 39.75 101 PRO A N 1
ATOM 779 C CA . PRO A 1 101 ? 7.678 -16.803 -0.147 1.00 39.75 101 PRO A CA 1
ATOM 780 C C . PRO A 1 101 ? 8.033 -17.217 -1.589 1.00 39.75 101 PRO A C 1
ATOM 782 O O . PRO A 1 101 ? 9.133 -17.695 -1.851 1.00 39.75 101 PRO A O 1
ATOM 785 N N . VAL A 1 102 ? 7.145 -17.013 -2.557 1.00 38.50 102 VAL A N 1
ATOM 786 C CA . VAL A 1 102 ? 7.444 -17.077 -3.997 1.00 38.50 102 VAL A CA 1
ATOM 787 C C . VAL A 1 102 ? 8.315 -15.881 -4.447 1.00 38.50 102 VAL A C 1
ATOM 789 O O . VAL A 1 102 ? 8.808 -15.856 -5.573 1.00 38.50 102 VAL A O 1
ATOM 792 N N . SER A 1 103 ? 8.532 -14.883 -3.580 1.00 42.66 103 SER A N 1
ATOM 793 C CA . SER A 1 103 ? 9.223 -13.629 -3.891 1.00 42.66 103 SER A CA 1
ATOM 794 C C . SER A 1 103 ? 10.743 -13.604 -3.694 1.00 42.66 103 SER A C 1
ATOM 796 O O . SER A 1 103 ? 11.371 -12.609 -4.055 1.00 42.66 103 SER A O 1
ATOM 798 N N . GLY A 1 104 ? 11.361 -14.680 -3.196 1.00 38.97 104 GLY A N 1
ATOM 799 C CA . GLY A 1 104 ? 12.826 -14.814 -3.134 1.00 38.97 104 GLY A CA 1
ATOM 800 C C . GLY A 1 104 ? 13.539 -13.829 -2.197 1.00 38.97 104 GLY A C 1
ATOM 801 O O . GLY A 1 104 ? 14.766 -13.734 -2.227 1.00 38.97 104 GLY A O 1
ATOM 802 N N . HIS A 1 105 ? 12.791 -13.097 -1.373 1.00 43.66 105 HIS A N 1
ATOM 803 C CA . HIS A 1 105 ? 13.326 -12.365 -0.239 1.00 43.66 105 HIS A CA 1
ATOM 804 C C . HIS A 1 105 ? 12.357 -12.510 0.922 1.00 43.66 105 HIS A C 1
ATOM 806 O O . HIS A 1 105 ? 11.182 -12.167 0.800 1.00 43.66 105 HIS A O 1
ATOM 812 N N . ASP A 1 106 ? 12.876 -13.023 2.023 1.00 45.12 106 ASP A N 1
ATOM 813 C CA . ASP A 1 106 ? 12.237 -13.041 3.318 1.00 45.12 106 ASP A CA 1
ATOM 814 C C . ASP A 1 106 ? 11.687 -11.641 3.630 1.00 45.12 106 ASP A C 1
ATOM 816 O O . ASP A 1 106 ? 12.427 -10.712 3.949 1.00 45.12 106 ASP A O 1
ATOM 820 N N . ALA A 1 107 ? 10.366 -11.503 3.620 1.00 50.53 107 ALA A N 1
ATOM 821 C CA . ALA A 1 107 ? 9.726 -10.685 4.642 1.00 50.53 107 ALA A CA 1
ATOM 822 C C . ALA A 1 107 ? 9.571 -11.539 5.917 1.00 50.53 107 ALA A C 1
ATOM 824 O O . ALA A 1 107 ? 8.563 -11.430 6.610 1.00 50.53 107 ALA A O 1
ATOM 825 N N . ASP A 1 108 ? 10.509 -12.460 6.181 1.00 54.06 108 ASP A N 1
ATOM 826 C CA . ASP A 1 108 ? 10.369 -13.496 7.212 1.00 54.06 108 ASP A CA 1
ATOM 827 C C . ASP A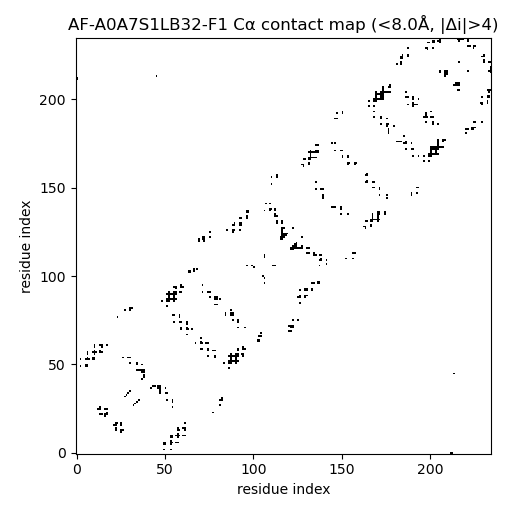 1 108 ? 10.607 -12.939 8.608 1.00 54.06 108 ASP A C 1
ATOM 829 O O . ASP A 1 108 ? 10.175 -13.551 9.583 1.00 54.06 108 ASP A O 1
ATOM 833 N N . ASP A 1 109 ? 11.202 -11.746 8.706 1.00 68.94 109 ASP A N 1
ATOM 834 C CA . ASP A 1 109 ? 11.156 -10.977 9.937 1.00 68.94 109 ASP A CA 1
ATOM 835 C C . ASP A 1 109 ? 10.094 -9.866 9.854 1.00 68.94 109 ASP A C 1
ATOM 837 O O . ASP A 1 109 ? 10.383 -8.751 9.396 1.00 68.94 109 ASP A O 1
ATOM 841 N N . PRO A 1 110 ? 8.855 -10.125 10.319 1.00 72.88 110 PRO A N 1
ATOM 842 C CA . PRO A 1 110 ? 7.840 -9.086 10.435 1.00 72.88 110 PRO A CA 1
ATOM 843 C C . PRO A 1 110 ? 8.289 -7.926 11.333 1.00 72.88 110 PRO A C 1
ATOM 845 O O . PRO A 1 110 ? 7.737 -6.835 11.217 1.00 72.88 110 PRO A O 1
ATOM 848 N N . GLU A 1 111 ? 9.287 -8.105 12.206 1.00 76.25 111 GLU A N 1
ATOM 849 C CA . GLU A 1 111 ? 9.828 -7.013 13.015 1.00 76.25 111 GLU A CA 1
ATOM 850 C C . GLU A 1 111 ? 10.666 -6.030 12.178 1.00 76.25 111 GLU A C 1
ATOM 852 O O . GLU A 1 111 ? 10.653 -4.835 12.471 1.00 76.25 111 GLU A O 1
ATOM 857 N N . MET A 1 112 ? 11.300 -6.481 11.087 1.00 78.69 112 MET A N 1
ATOM 858 C CA . MET A 1 112 ? 12.109 -5.638 10.192 1.00 78.69 112 MET A CA 1
ATOM 859 C C . MET A 1 112 ? 11.308 -4.939 9.083 1.00 78.69 112 MET A C 1
ATOM 861 O O . MET A 1 112 ? 11.840 -4.059 8.398 1.00 78.69 112 MET A O 1
ATOM 865 N N . ALA A 1 113 ? 10.028 -5.275 8.899 1.00 86.88 113 ALA A N 1
ATOM 866 C CA . ALA A 1 113 ? 9.215 -4.745 7.799 1.00 86.88 113 ALA A CA 1
ATOM 867 C C . ALA A 1 113 ? 9.091 -3.205 7.800 1.00 86.88 113 ALA A C 1
ATOM 869 O O . ALA A 1 113 ? 8.883 -2.604 6.749 1.00 86.88 113 ALA A O 1
ATOM 870 N N . LEU A 1 114 ? 9.251 -2.540 8.951 1.00 89.25 114 LEU A N 1
ATOM 871 C CA . LEU A 1 114 ? 9.247 -1.071 9.041 1.00 89.25 114 LEU A CA 1
ATOM 872 C C . LEU A 1 114 ? 10.599 -0.430 8.703 1.00 89.25 114 LEU A C 1
ATOM 874 O O . LEU A 1 114 ? 10.641 0.743 8.317 1.00 89.25 114 LEU A O 1
ATOM 878 N N . ASP A 1 115 ? 11.699 -1.166 8.854 1.00 86.88 115 ASP A N 1
ATOM 879 C CA . ASP A 1 115 ? 13.050 -0.622 8.718 1.00 86.88 115 ASP A CA 1
ATOM 880 C C . ASP A 1 115 ? 13.470 -0.492 7.254 1.00 86.88 115 ASP A C 1
ATOM 882 O O . ASP A 1 115 ? 14.132 0.486 6.889 1.00 86.88 115 ASP A O 1
ATOM 886 N N . ILE A 1 116 ? 12.976 -1.383 6.384 1.00 86.31 116 ILE A N 1
ATOM 887 C CA . ILE A 1 116 ? 13.208 -1.304 4.934 1.00 86.31 116 ILE A CA 1
ATOM 888 C C . ILE A 1 116 ? 12.739 0.033 4.338 1.00 86.31 116 ILE A C 1
ATOM 890 O O . ILE A 1 116 ? 13.328 0.531 3.378 1.00 86.31 116 ILE A O 1
ATOM 894 N N . CYS A 1 117 ? 11.733 0.668 4.949 1.00 88.62 117 CYS A N 1
ATOM 895 C CA . CYS A 1 117 ? 11.173 1.953 4.530 1.00 88.62 117 CYS A CA 1
ATOM 896 C C . CYS A 1 117 ? 12.131 3.141 4.698 1.00 88.62 117 CYS A C 1
ATOM 898 O O . CYS A 1 117 ? 11.882 4.208 4.140 1.00 88.62 117 CYS A O 1
ATOM 900 N N . THR A 1 118 ? 13.207 2.973 5.470 1.00 87.25 118 THR A N 1
ATOM 901 C CA . THR A 1 118 ? 14.240 4.000 5.687 1.00 87.25 118 THR A CA 1
ATOM 902 C C . THR A 1 118 ? 15.659 3.495 5.453 1.00 87.25 118 THR A C 1
ATOM 904 O O . THR A 1 118 ? 16.602 4.280 5.527 1.00 87.25 118 THR A O 1
ATOM 907 N N . ASP A 1 119 ? 15.835 2.205 5.173 1.00 84.56 119 ASP A N 1
ATOM 908 C CA . ASP A 1 119 ? 17.141 1.643 4.866 1.00 84.56 119 ASP A CA 1
ATOM 909 C C . ASP A 1 119 ? 17.736 2.298 3.605 1.00 84.56 119 ASP A C 1
ATOM 911 O O . ASP A 1 119 ? 17.113 2.340 2.539 1.00 84.56 119 ASP A O 1
ATOM 915 N N . LYS A 1 120 ? 18.965 2.811 3.734 1.00 85.12 120 LYS A N 1
ATOM 916 C CA . LYS A 1 120 ? 19.677 3.559 2.681 1.00 85.12 120 LYS A CA 1
ATOM 917 C C . LYS A 1 120 ? 20.036 2.712 1.455 1.00 85.12 120 LYS A C 1
ATOM 919 O O . LYS A 1 120 ? 20.339 3.249 0.390 1.00 85.12 120 LYS A O 1
ATOM 924 N N . TRP A 1 121 ? 20.077 1.392 1.605 1.00 78.00 121 TRP A N 1
ATOM 925 C CA . TRP A 1 121 ? 20.410 0.452 0.542 1.00 78.00 121 TRP A CA 1
ATOM 926 C C . TRP A 1 121 ? 19.169 -0.119 -0.140 1.00 78.00 121 TRP A C 1
ATOM 928 O O . TRP A 1 121 ? 19.274 -0.521 -1.298 1.00 78.00 121 TRP A O 1
ATOM 938 N N . ALA A 1 122 ? 18.013 -0.093 0.525 1.00 79.56 122 ALA A N 1
ATOM 939 C CA . ALA A 1 122 ? 16.735 -0.527 -0.021 1.00 79.56 122 ALA A CA 1
ATOM 940 C C . ALA A 1 122 ? 15.909 0.643 -0.580 1.00 79.56 122 ALA A C 1
ATOM 942 O O . ALA A 1 122 ? 15.779 0.788 -1.796 1.00 79.56 122 ALA A O 1
ATOM 943 N N . SER A 1 123 ? 15.347 1.493 0.280 1.00 82.94 123 SER A N 1
ATOM 944 C CA . SER A 1 123 ? 14.391 2.524 -0.140 1.00 82.94 123 SER A CA 1
ATOM 945 C C . SER A 1 123 ? 14.962 3.928 -0.167 1.00 82.94 123 SER A C 1
ATOM 947 O O . SER A 1 123 ? 14.517 4.731 -0.987 1.00 82.94 123 SER A O 1
ATOM 949 N N . ASP A 1 124 ? 15.924 4.235 0.704 1.00 85.69 124 ASP A N 1
ATOM 950 C CA . ASP A 1 124 ? 16.396 5.600 0.950 1.00 85.69 124 ASP A CA 1
ATOM 951 C C . ASP A 1 124 ? 15.222 6.584 1.155 1.00 85.69 124 ASP A C 1
ATOM 953 O O . ASP A 1 124 ? 15.138 7.652 0.553 1.00 85.69 124 ASP A O 1
ATOM 957 N N . SER A 1 125 ? 14.231 6.168 1.953 1.00 89.81 125 SER A N 1
ATOM 958 C CA . SER A 1 125 ? 13.001 6.921 2.264 1.00 89.81 125 SER A CA 1
ATOM 959 C C . SER A 1 125 ? 12.054 7.215 1.083 1.00 89.81 125 SER A C 1
ATOM 961 O O . SER A 1 125 ? 11.062 7.936 1.244 1.00 89.81 125 SER A O 1
ATOM 963 N N . ARG A 1 126 ? 12.289 6.656 -0.110 1.00 92.31 126 ARG A N 1
ATOM 964 C CA . ARG A 1 126 ? 11.405 6.852 -1.274 1.00 92.31 126 ARG A CA 1
ATOM 965 C C . ARG A 1 126 ? 10.076 6.132 -1.082 1.00 92.31 126 ARG A C 1
ATOM 967 O O . ARG A 1 126 ? 10.022 4.911 -0.953 1.00 92.31 126 ARG A O 1
ATOM 974 N N . GLY A 1 127 ? 8.993 6.906 -1.061 1.00 92.06 127 GLY A N 1
ATOM 975 C CA . GLY A 1 127 ? 7.658 6.383 -0.773 1.00 92.06 127 GLY A CA 1
ATOM 976 C C . GLY A 1 127 ? 7.521 5.841 0.653 1.00 92.06 127 GLY A C 1
ATOM 977 O O . GLY A 1 127 ? 6.718 4.945 0.875 1.00 92.06 127 GLY A O 1
ATOM 978 N N . ALA A 1 128 ? 8.293 6.349 1.626 1.00 93.12 128 ALA A N 1
ATOM 979 C CA . ALA A 1 128 ? 8.295 5.823 2.997 1.00 93.12 128 ALA A CA 1
ATOM 980 C C . ALA A 1 128 ? 6.896 5.776 3.641 1.00 93.12 128 ALA A C 1
ATOM 982 O O . ALA A 1 128 ? 6.587 4.829 4.357 1.00 93.12 128 ALA A O 1
ATOM 983 N N . SER A 1 129 ? 6.028 6.753 3.349 1.00 95.31 129 SER A N 1
ATOM 984 C CA . SER A 1 129 ? 4.640 6.757 3.836 1.00 95.31 129 SER A CA 1
ATOM 985 C C . SER A 1 129 ? 3.846 5.552 3.323 1.00 95.31 129 SER A C 1
ATOM 987 O O . SER A 1 129 ? 3.184 4.886 4.113 1.00 95.31 129 SER A O 1
ATOM 989 N N . ASP A 1 130 ? 3.954 5.241 2.027 1.00 95.38 130 ASP A N 1
ATOM 990 C CA . ASP A 1 130 ? 3.306 4.074 1.420 1.00 95.38 130 ASP A CA 1
ATOM 991 C C . ASP A 1 130 ? 3.921 2.776 1.946 1.00 95.38 130 ASP A C 1
ATOM 993 O O . ASP A 1 130 ? 3.201 1.842 2.287 1.00 95.38 130 ASP A O 1
ATOM 997 N N . CYS A 1 131 ? 5.249 2.741 2.089 1.00 94.62 131 CYS A N 1
ATOM 998 C CA . CYS A 1 131 ? 5.957 1.614 2.685 1.00 94.62 131 CYS A CA 1
ATOM 999 C C . CYS A 1 131 ? 5.428 1.296 4.089 1.00 94.62 131 CYS A C 1
ATOM 1001 O O . CYS A 1 131 ? 4.982 0.180 4.338 1.00 94.62 131 CYS A O 1
ATOM 1003 N N . TRP A 1 132 ? 5.389 2.283 4.991 1.00 96.06 132 TRP A N 1
ATOM 1004 C CA . TRP A 1 132 ? 4.861 2.092 6.344 1.00 96.06 132 TRP A CA 1
ATOM 1005 C C . TRP A 1 132 ? 3.374 1.741 6.352 1.00 96.06 132 TRP A C 1
ATOM 1007 O O . TRP A 1 132 ? 2.950 0.974 7.208 1.00 96.06 132 TRP A O 1
ATOM 1017 N N . MET A 1 133 ? 2.584 2.269 5.414 1.00 97.12 133 MET A N 1
ATOM 1018 C CA . MET A 1 133 ? 1.169 1.920 5.274 1.00 97.12 133 MET A CA 1
ATOM 1019 C C . MET A 1 133 ? 0.964 0.461 4.843 1.00 97.12 133 MET A C 1
ATOM 1021 O O . MET A 1 133 ? 0.027 -0.183 5.309 1.00 97.12 133 MET A O 1
ATOM 1025 N N . TYR A 1 134 ? 1.827 -0.092 3.989 1.00 94.94 134 TYR A N 1
ATOM 1026 C CA . TYR A 1 134 ? 1.722 -1.488 3.556 1.00 94.94 134 TYR A CA 1
ATOM 1027 C C . TYR A 1 134 ? 2.488 -2.478 4.446 1.00 94.94 134 TYR A C 1
ATOM 1029 O O . TYR A 1 134 ? 2.132 -3.656 4.448 1.00 94.94 134 TYR A O 1
ATOM 1037 N N . ALA A 1 135 ? 3.456 -2.037 5.254 1.00 93.12 135 ALA A N 1
ATOM 1038 C CA . ALA A 1 135 ? 4.239 -2.894 6.151 1.00 93.12 135 ALA A CA 1
ATOM 1039 C C . ALA A 1 135 ? 3.400 -3.779 7.109 1.00 93.12 135 ALA A C 1
ATOM 1041 O O . ALA A 1 135 ? 3.760 -4.947 7.278 1.00 93.12 135 ALA A O 1
ATOM 1042 N N . PRO A 1 136 ? 2.254 -3.328 7.675 1.00 95.31 136 PRO A N 1
ATOM 1043 C CA . PRO A 1 136 ? 1.361 -4.194 8.452 1.00 95.31 136 PRO A CA 1
ATOM 1044 C C . PRO A 1 136 ? 0.906 -5.461 7.724 1.00 95.31 136 PRO A C 1
ATOM 1046 O O . PRO A 1 136 ? 0.597 -6.450 8.378 1.00 95.31 136 PRO A O 1
ATOM 1049 N N . THR A 1 137 ? 0.890 -5.460 6.387 1.00 92.38 137 THR A N 1
ATOM 1050 C CA . THR A 1 137 ? 0.586 -6.656 5.586 1.00 92.38 137 THR A CA 1
ATOM 1051 C C . THR A 1 137 ? 1.571 -7.779 5.896 1.00 92.38 137 THR A C 1
ATOM 1053 O O . THR A 1 137 ? 1.142 -8.888 6.186 1.00 92.38 137 THR A O 1
ATOM 1056 N N . ALA A 1 138 ? 2.878 -7.494 5.915 1.00 88.31 138 ALA A N 1
ATOM 1057 C CA . ALA A 1 138 ? 3.894 -8.497 6.229 1.00 88.31 138 ALA A CA 1
ATOM 1058 C C . ALA A 1 138 ? 3.769 -9.004 7.669 1.00 88.31 138 ALA A C 1
ATOM 1060 O O . ALA A 1 138 ? 3.827 -10.208 7.906 1.00 88.31 138 ALA A O 1
ATOM 1061 N N . PHE A 1 139 ? 3.512 -8.109 8.627 1.00 91.38 139 PHE A N 1
ATOM 1062 C CA . PHE A 1 139 ? 3.264 -8.507 10.013 1.00 91.38 139 PHE A CA 1
ATOM 1063 C C . PHE A 1 139 ? 2.075 -9.472 10.135 1.00 91.38 139 PHE A C 1
ATOM 1065 O O . PHE A 1 139 ? 2.179 -10.515 10.782 1.00 91.38 139 PHE A O 1
ATOM 1072 N N . LEU A 1 140 ? 0.952 -9.137 9.497 1.00 92.56 140 LEU A N 1
ATOM 1073 C CA . LEU A 1 140 ? -0.290 -9.908 9.575 1.00 92.56 140 LEU A CA 1
ATOM 1074 C C . LEU A 1 140 ? -0.246 -11.201 8.749 1.00 92.56 140 LEU A C 1
ATOM 1076 O O . LEU A 1 140 ? -0.936 -12.151 9.107 1.00 92.56 140 LEU A O 1
ATOM 1080 N N . LEU A 1 141 ? 0.606 -11.291 7.720 1.00 87.12 141 LEU A N 1
ATOM 1081 C CA . LEU A 1 141 ? 0.872 -12.549 7.011 1.00 87.12 141 LEU A CA 1
ATOM 1082 C C . LEU A 1 141 ? 1.445 -13.621 7.951 1.00 87.12 141 LEU A C 1
ATOM 1084 O O . LEU A 1 141 ? 1.040 -14.780 7.875 1.00 87.12 141 LEU A O 1
ATOM 1088 N N . HIS A 1 142 ? 2.342 -13.234 8.863 1.00 85.75 142 HIS A N 1
ATOM 1089 C CA . HIS A 1 142 ? 2.938 -14.143 9.855 1.00 85.75 142 HIS A CA 1
ATOM 1090 C C . HIS A 1 142 ? 2.101 -14.292 11.126 1.00 85.75 142 HIS A C 1
ATOM 1092 O O . HIS A 1 142 ? 2.233 -15.277 11.853 1.00 85.75 142 HIS A O 1
ATOM 1098 N N . ARG A 1 143 ? 1.233 -13.316 11.415 1.00 91.31 143 ARG A N 1
ATOM 1099 C CA . ARG A 1 143 ? 0.352 -13.302 12.590 1.00 91.31 143 ARG A CA 1
ATOM 1100 C C . ARG A 1 143 ? -1.088 -12.987 12.165 1.00 91.31 143 ARG A C 1
ATOM 1102 O O . ARG A 1 143 ? -1.568 -11.875 12.408 1.00 91.31 143 ARG A O 1
ATOM 1109 N N . PRO A 1 144 ? -1.788 -13.945 11.527 1.00 92.25 144 PRO A N 1
ATOM 1110 C CA . PRO A 1 144 ? -3.116 -13.702 10.978 1.00 92.25 144 PRO A CA 1
ATOM 1111 C C . PRO A 1 144 ? -4.082 -13.178 12.035 1.00 92.25 144 PRO A C 1
ATOM 1113 O O . PRO A 1 144 ? -4.190 -13.741 13.125 1.00 92.25 144 PRO A O 1
ATOM 1116 N N . ARG A 1 145 ? -4.809 -12.109 11.694 1.00 94.56 145 ARG A N 1
ATOM 1117 C CA . ARG A 1 145 ? -5.809 -11.453 12.557 1.00 94.56 145 ARG A CA 1
ATOM 1118 C C . ARG A 1 145 ? -5.276 -10.840 13.859 1.00 94.56 145 ARG A C 1
ATOM 1120 O O . ARG A 1 145 ? -6.076 -10.386 14.677 1.00 94.56 145 ARG A O 1
ATOM 1127 N N . ALA A 1 146 ? -3.958 -10.758 14.042 1.00 97.19 146 ALA A N 1
ATOM 1128 C CA . ALA A 1 146 ? -3.325 -10.124 15.199 1.00 97.19 146 ALA A CA 1
ATOM 1129 C C . ALA A 1 146 ? -3.317 -8.584 15.072 1.00 97.19 146 ALA A C 1
ATOM 1131 O O . ALA A 1 146 ? -2.271 -7.932 15.101 1.00 97.19 146 ALA A O 1
ATOM 1132 N N . TYR A 1 147 ? -4.487 -7.979 14.834 1.00 98.31 147 TYR A N 1
ATOM 1133 C CA . TYR A 1 147 ? -4.597 -6.555 14.499 1.00 98.31 147 TYR A CA 1
ATOM 1134 C C . TYR A 1 147 ? -4.270 -5.639 15.684 1.00 98.31 147 TYR A C 1
ATOM 1136 O O . TYR A 1 147 ? -3.704 -4.563 15.497 1.00 98.31 147 TYR A O 1
ATOM 1144 N N . LEU A 1 148 ? -4.607 -6.053 16.910 1.00 98.50 148 LEU A N 1
ATOM 1145 C CA . LEU A 1 148 ? -4.276 -5.286 18.114 1.00 98.50 148 LEU A CA 1
ATOM 1146 C C . LEU A 1 148 ? -2.764 -5.295 18.357 1.00 98.50 148 LEU A C 1
ATOM 1148 O O . LEU A 1 148 ? -2.174 -4.255 18.652 1.00 98.50 148 LEU A O 1
ATOM 1152 N N . GLU A 1 149 ? -2.136 -6.451 18.157 1.00 98.12 149 GLU A N 1
ATOM 1153 C CA . GLU A 1 149 ? -0.692 -6.632 18.206 1.00 98.12 149 GLU A CA 1
ATOM 1154 C C . GLU A 1 149 ? 0.003 -5.842 17.096 1.00 98.12 149 GLU A C 1
ATOM 1156 O O . GLU A 1 149 ? 1.075 -5.293 17.334 1.00 98.12 149 GLU A O 1
ATOM 1161 N N . ALA A 1 150 ? -0.612 -5.720 15.916 1.00 97.88 150 ALA A N 1
ATOM 1162 C CA . ALA A 1 150 ? -0.095 -4.895 14.829 1.00 97.88 150 ALA A CA 1
ATOM 1163 C C . ALA A 1 150 ? -0.081 -3.399 15.199 1.00 97.88 150 ALA A C 1
ATOM 1165 O O . ALA A 1 150 ? 0.889 -2.711 14.889 1.00 97.88 150 ALA A O 1
ATOM 1166 N N . ILE A 1 151 ? -1.089 -2.887 15.923 1.00 98.38 151 ILE A N 1
ATOM 1167 C CA . ILE A 1 151 ? -1.058 -1.510 16.460 1.00 98.38 151 ILE A CA 1
ATOM 1168 C C . ILE A 1 151 ? 0.085 -1.339 17.473 1.00 98.38 151 ILE A C 1
ATOM 1170 O O . ILE A 1 151 ? 0.823 -0.351 17.410 1.00 98.38 151 ILE A O 1
ATOM 1174 N N . ASP A 1 152 ? 0.264 -2.299 18.384 1.00 97.44 152 ASP A N 1
ATOM 1175 C CA . ASP A 1 152 ? 1.352 -2.267 19.371 1.00 97.44 152 ASP A CA 1
ATOM 1176 C C . ASP A 1 152 ? 2.732 -2.389 18.696 1.00 97.44 152 ASP A C 1
ATOM 1178 O O . ASP A 1 152 ? 3.696 -1.732 19.098 1.00 97.44 152 ASP A O 1
ATOM 1182 N N . TRP A 1 153 ? 2.837 -3.182 17.631 1.00 96.81 153 TRP A N 1
ATOM 1183 C CA . TRP A 1 153 ? 4.021 -3.284 16.783 1.00 96.81 153 TRP A CA 1
ATOM 1184 C C . TRP A 1 153 ? 4.318 -1.969 16.058 1.00 96.81 153 TRP A C 1
ATOM 1186 O O . TRP A 1 153 ? 5.435 -1.470 16.182 1.00 96.81 153 TRP A O 1
ATOM 1196 N N . CYS A 1 154 ? 3.324 -1.333 15.425 1.00 97.12 154 CYS A N 1
ATOM 1197 C CA . CYS A 1 154 ? 3.470 0.003 14.843 1.00 97.12 154 CYS A CA 1
ATOM 1198 C C . CYS A 1 154 ? 3.985 1.010 15.883 1.00 97.12 154 CYS A C 1
ATOM 1200 O O . CYS A 1 154 ? 4.900 1.782 15.604 1.00 97.12 154 CYS A O 1
ATOM 1202 N N . SER A 1 155 ? 3.431 0.997 17.100 1.00 95.62 155 SER A N 1
ATOM 1203 C CA . SER A 1 155 ? 3.848 1.916 18.164 1.00 95.62 155 SER A CA 1
ATOM 1204 C C . SER A 1 155 ? 5.301 1.701 18.598 1.00 95.62 155 SER A C 1
ATOM 1206 O O . SER A 1 155 ? 5.999 2.678 18.872 1.00 95.62 155 SER A O 1
ATOM 1208 N N . ARG A 1 156 ? 5.759 0.446 18.689 1.00 94.94 156 ARG A N 1
ATOM 1209 C CA . ARG A 1 156 ? 7.140 0.113 19.079 1.00 94.94 156 ARG A CA 1
ATOM 1210 C C . ARG A 1 156 ? 8.129 0.372 17.943 1.00 94.94 156 ARG A C 1
ATOM 1212 O O . ARG A 1 156 ? 9.142 1.028 18.165 1.00 94.94 156 ARG A O 1
ATOM 1219 N N . GLY A 1 157 ? 7.825 -0.094 16.733 1.00 92.62 157 GLY A N 1
ATOM 1220 C CA . GLY A 1 157 ? 8.701 0.025 15.566 1.00 92.62 157 GLY A CA 1
ATOM 1221 C C . GLY A 1 157 ? 8.829 1.459 15.049 1.00 92.62 157 GLY A C 1
ATOM 1222 O O . GLY A 1 157 ? 9.892 1.868 14.589 1.00 92.62 157 GLY A O 1
ATOM 1223 N N . CYS A 1 158 ? 7.792 2.286 15.195 1.00 94.44 158 CYS A N 1
ATOM 1224 C CA . CYS A 1 158 ? 7.816 3.691 14.782 1.00 94.44 158 CYS A CA 1
ATOM 1225 C C . CYS A 1 158 ? 8.228 4.667 15.896 1.00 94.44 158 CYS A C 1
ATOM 1227 O O . CYS A 1 158 ? 7.940 5.865 15.795 1.00 94.44 158 CYS A O 1
ATOM 1229 N N . LEU A 1 159 ? 8.898 4.202 16.958 1.00 87.94 159 LEU A N 1
ATOM 1230 C CA . LEU A 1 159 ? 9.328 5.068 18.057 1.00 87.94 159 LEU A CA 1
ATOM 1231 C C . LEU A 1 159 ? 10.099 6.285 17.504 1.00 87.94 159 LEU A C 1
ATOM 1233 O O . LEU A 1 159 ? 11.053 6.136 16.745 1.00 87.94 159 LEU A O 1
ATOM 1237 N N . ARG A 1 160 ? 9.673 7.500 17.880 1.00 83.12 160 ARG A N 1
ATOM 1238 C CA . ARG A 1 160 ? 10.238 8.798 17.431 1.00 83.12 160 ARG A CA 1
ATOM 1239 C C . ARG A 1 160 ? 9.995 9.170 15.957 1.00 83.12 160 ARG A C 1
ATOM 1241 O O . ARG A 1 160 ? 10.487 10.203 15.515 1.00 83.12 160 ARG A O 1
ATOM 1248 N N . ARG A 1 161 ? 9.203 8.394 15.210 1.00 90.00 161 ARG A N 1
ATOM 1249 C CA . ARG A 1 161 ? 8.829 8.654 13.809 1.00 90.00 161 ARG A CA 1
ATOM 1250 C C . ARG A 1 161 ? 7.308 8.829 13.705 1.00 90.00 161 ARG A C 1
ATOM 1252 O O . ARG A 1 161 ? 6.587 7.885 13.396 1.00 90.00 161 ARG A O 1
ATOM 1259 N N . SER A 1 162 ? 6.798 10.036 13.965 1.00 91.31 162 SER A N 1
ATOM 1260 C CA . SER A 1 162 ? 5.343 10.301 13.994 1.00 91.31 162 SER A CA 1
ATOM 1261 C C . SER A 1 162 ? 4.633 9.938 12.681 1.00 91.31 162 SER A C 1
ATOM 1263 O O . SER A 1 162 ? 3.546 9.359 12.707 1.00 91.31 162 SER A O 1
ATOM 1265 N N . GLN A 1 163 ? 5.266 10.205 11.534 1.00 95.06 163 GLN A N 1
ATOM 1266 C CA . GLN A 1 163 ? 4.733 9.839 10.218 1.00 95.06 163 GLN A CA 1
ATOM 1267 C C . GLN A 1 163 ? 4.691 8.318 9.996 1.00 95.06 163 GLN A C 1
ATOM 1269 O O . GLN A 1 163 ? 3.715 7.818 9.437 1.00 95.06 163 GLN A O 1
ATOM 1274 N N . CYS A 1 164 ? 5.702 7.586 10.480 1.00 96.25 164 CYS A N 1
ATOM 1275 C CA . CYS A 1 164 ? 5.712 6.119 10.472 1.00 96.25 164 CYS A CA 1
ATOM 1276 C C . CYS A 1 164 ? 4.527 5.587 11.268 1.00 96.25 164 CYS A C 1
ATOM 1278 O O . CYS A 1 164 ? 3.751 4.796 10.742 1.00 96.25 164 CYS A O 1
ATOM 1280 N N . PHE A 1 165 ? 4.330 6.075 12.499 1.00 97.06 165 PHE A N 1
ATOM 1281 C CA . PHE A 1 165 ? 3.258 5.564 13.352 1.00 97.06 165 PHE A CA 1
ATOM 1282 C C . PHE A 1 165 ? 1.879 5.839 12.744 1.00 97.06 165 PHE A C 1
ATOM 1284 O O . PHE A 1 165 ? 1.044 4.942 12.681 1.00 97.06 165 PHE A O 1
ATOM 1291 N N . THR A 1 166 ? 1.680 7.047 12.210 1.00 98.00 166 THR A N 1
ATOM 1292 C CA . THR A 1 166 ? 0.440 7.439 11.524 1.00 98.00 166 THR A CA 1
ATOM 1293 C C . THR A 1 166 ? 0.146 6.539 10.322 1.00 98.00 166 THR A C 1
ATOM 1295 O O . THR A 1 166 ? -0.946 5.979 10.234 1.00 98.00 166 THR A O 1
ATOM 1298 N N . SER A 1 167 ? 1.128 6.346 9.435 1.00 98.12 167 SER A N 1
ATOM 1299 C CA . SER A 1 167 ? 0.964 5.540 8.216 1.00 98.12 167 SER A CA 1
ATOM 1300 C C . SER A 1 167 ? 0.772 4.056 8.539 1.00 98.12 167 SER A C 1
ATOM 1302 O O . SER A 1 167 ? -0.110 3.413 7.984 1.00 98.12 167 SER A O 1
ATOM 1304 N N . CYS A 1 168 ? 1.538 3.519 9.491 1.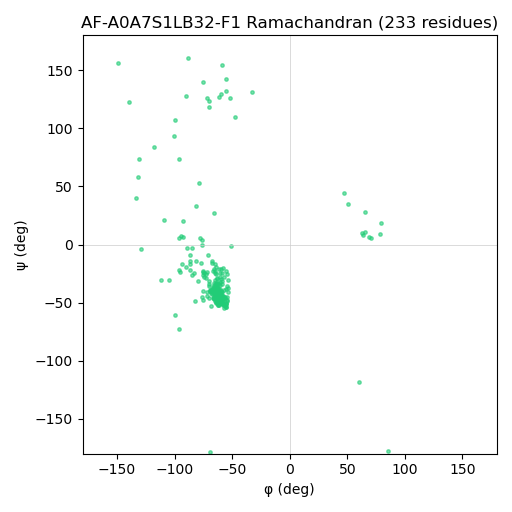00 98.25 168 CYS A N 1
ATOM 1305 C CA . CYS A 1 168 ? 1.426 2.129 9.931 1.00 98.25 168 CYS A CA 1
ATOM 1306 C C . CYS A 1 168 ? 0.046 1.840 10.535 1.00 98.25 168 CYS A C 1
ATOM 1308 O O . CYS A 1 168 ? -0.610 0.874 10.157 1.00 98.25 168 CYS A O 1
ATOM 1310 N N . VAL A 1 169 ? -0.458 2.724 11.403 1.00 98.50 169 VAL A N 1
ATOM 1311 C CA . VAL A 1 169 ? -1.802 2.597 11.989 1.00 98.50 169 VAL A CA 1
ATOM 1312 C C . VAL A 1 169 ? -2.901 2.694 10.926 1.00 98.50 169 VAL A C 1
ATOM 1314 O O . VAL A 1 169 ? -3.869 1.934 10.979 1.00 98.50 169 VAL A O 1
ATOM 1317 N N . GLN A 1 170 ? -2.749 3.582 9.938 1.00 98.56 170 GLN A N 1
ATOM 1318 C CA . GLN A 1 170 ? -3.638 3.625 8.773 1.00 98.56 170 GLN A CA 1
ATOM 1319 C C . GLN A 1 170 ? -3.641 2.277 8.032 1.00 98.56 170 GLN A C 1
ATOM 1321 O O . GLN A 1 170 ? -4.703 1.740 7.718 1.00 98.56 170 GLN A O 1
ATOM 1326 N N . GLY A 1 171 ? -2.458 1.697 7.822 1.00 98.06 171 GLY A N 1
ATOM 1327 C CA . GLY A 1 171 ? -2.267 0.379 7.225 1.00 98.06 171 GLY A CA 1
ATOM 1328 C C . GLY A 1 171 ? -2.937 -0.766 7.985 1.00 98.06 171 GLY A C 1
ATOM 1329 O O . GLY A 1 171 ? -3.543 -1.644 7.372 1.00 98.06 171 GLY A O 1
ATOM 1330 N N . VAL A 1 172 ? -2.901 -0.746 9.321 1.00 98.50 172 VAL A N 1
ATOM 1331 C CA . VAL A 1 172 ? -3.606 -1.745 10.143 1.00 98.50 172 VAL A CA 1
ATOM 1332 C C . VAL A 1 172 ? -5.114 -1.665 9.924 1.00 98.50 172 VAL A C 1
ATOM 1334 O O . VAL A 1 172 ? -5.756 -2.698 9.742 1.00 98.50 172 VAL A O 1
ATOM 1337 N N . GLY A 1 173 ? -5.691 -0.461 9.886 1.00 98.19 173 GLY A N 1
ATOM 1338 C CA . GLY A 1 173 ? -7.116 -0.291 9.594 1.00 98.19 173 GLY A CA 1
ATOM 1339 C C . GLY A 1 173 ? -7.495 -0.769 8.190 1.00 98.19 173 GLY A C 1
ATOM 1340 O O . GLY A 1 173 ? -8.485 -1.482 8.027 1.00 98.19 173 GLY A O 1
ATOM 1341 N N . MET A 1 174 ? -6.657 -0.454 7.196 1.00 97.00 174 MET A N 1
ATOM 1342 C CA . MET A 1 174 ? -6.779 -0.949 5.821 1.00 97.00 174 MET A CA 1
ATOM 1343 C C . MET A 1 174 ? -6.816 -2.487 5.770 1.00 97.00 174 MET A C 1
ATOM 1345 O O . MET A 1 174 ? -7.741 -3.054 5.189 1.00 97.00 174 MET A O 1
ATOM 1349 N N . GLN A 1 175 ? -5.863 -3.170 6.417 1.00 96.31 175 GLN A N 1
ATOM 1350 C CA . GLN A 1 175 ? -5.802 -4.64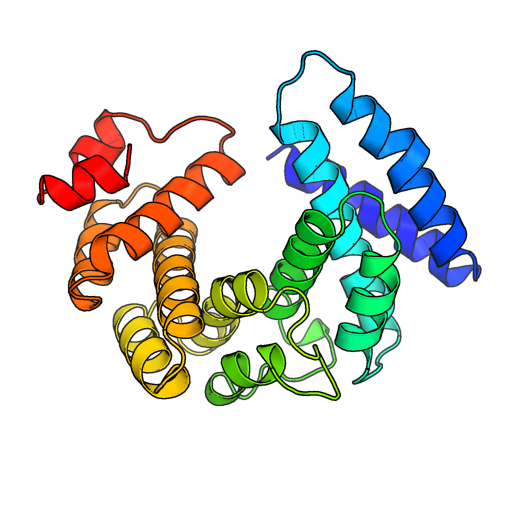0 6.442 1.00 96.31 175 GLN A CA 1
ATOM 1351 C C . GLN A 1 175 ? -6.937 -5.273 7.253 1.00 96.31 175 GLN A C 1
ATOM 1353 O O . GLN A 1 175 ? -7.534 -6.252 6.810 1.00 96.31 175 GLN A O 1
ATOM 1358 N N . THR A 1 176 ? -7.296 -4.678 8.395 1.00 97.81 176 THR A N 1
ATOM 1359 C CA . THR A 1 176 ? -8.416 -5.149 9.226 1.00 97.81 176 THR A CA 1
ATOM 1360 C C . THR A 1 176 ? -9.703 -5.199 8.406 1.00 97.81 176 THR A C 1
ATOM 1362 O O . THR A 1 176 ? -10.419 -6.198 8.443 1.00 97.81 176 THR A O 1
ATOM 1365 N N . PHE A 1 177 ? -9.983 -4.147 7.632 1.00 96.56 177 PHE A N 1
ATOM 1366 C CA . PHE A 1 177 ? -11.160 -4.113 6.771 1.00 96.56 177 PHE A CA 1
ATOM 1367 C C . PHE A 1 177 ? -11.044 -5.073 5.583 1.00 96.56 177 PHE A C 1
ATOM 1369 O O . PHE A 1 177 ? -11.977 -5.828 5.324 1.00 96.56 177 PHE A O 1
ATOM 1376 N N . LYS A 1 178 ? -9.896 -5.090 4.892 1.00 93.38 178 LYS A N 1
ATOM 1377 C CA . LYS A 1 178 ? -9.642 -5.973 3.742 1.00 93.38 178 LYS A CA 1
ATOM 1378 C C . LYS A 1 178 ? -9.899 -7.451 4.057 1.00 93.38 178 LYS A C 1
ATOM 1380 O O . LYS A 1 178 ? -10.440 -8.164 3.219 1.00 93.38 178 LYS A O 1
ATOM 1385 N N . GLU A 1 179 ? -9.503 -7.917 5.237 1.00 93.31 179 GLU A N 1
ATOM 1386 C CA . GLU A 1 179 ? -9.615 -9.329 5.627 1.00 93.31 179 GLU A CA 1
ATOM 1387 C C . GLU A 1 179 ? -10.977 -9.703 6.237 1.00 93.31 179 GLU A C 1
ATOM 1389 O O . GLU A 1 179 ? -11.291 -10.888 6.353 1.00 93.31 179 GLU A O 1
ATOM 1394 N N . ASN A 1 180 ? -11.795 -8.716 6.616 1.00 92.88 180 ASN A N 1
ATOM 1395 C CA . ASN A 1 180 ? -13.076 -8.911 7.308 1.00 92.88 180 ASN A CA 1
ATOM 1396 C C . ASN A 1 180 ? -14.183 -8.064 6.667 1.00 92.88 180 ASN A C 1
ATOM 1398 O O . ASN A 1 180 ? -14.973 -7.443 7.377 1.00 92.88 180 ASN A O 1
ATOM 1402 N N . LEU A 1 181 ? -14.167 -7.994 5.331 1.00 81.56 181 LEU A N 1
ATOM 1403 C CA . LEU A 1 181 ? -14.992 -7.125 4.487 1.00 81.56 181 LEU A CA 1
ATOM 1404 C C . LEU A 1 181 ? -16.390 -6.869 5.075 1.00 81.56 181 LEU A C 1
ATOM 1406 O O . LEU A 1 181 ? -17.090 -7.798 5.473 1.00 81.56 181 LEU A O 1
ATOM 1410 N N . ASP A 1 182 ? -16.771 -5.591 5.107 1.00 83.88 182 ASP A N 1
ATOM 1411 C CA . ASP A 1 182 ? -18.032 -5.064 5.650 1.00 83.88 182 ASP A CA 1
ATOM 1412 C C . ASP A 1 182 ? -18.197 -5.094 7.186 1.00 83.88 182 ASP A C 1
ATOM 1414 O O . ASP A 1 182 ? -19.230 -4.656 7.696 1.00 83.88 182 ASP A O 1
ATOM 1418 N N . ASP A 1 183 ? -17.176 -5.482 7.961 1.00 94.88 183 ASP A N 1
ATOM 1419 C CA . ASP A 1 183 ? -17.206 -5.360 9.427 1.00 94.88 183 ASP A CA 1
ATOM 1420 C C . ASP A 1 183 ? -16.515 -4.081 9.942 1.00 94.88 183 ASP A C 1
ATOM 1422 O O . ASP A 1 183 ? -15.435 -4.091 10.544 1.00 94.88 183 ASP A O 1
ATOM 1426 N N . MET A 1 184 ? -17.174 -2.931 9.759 1.00 96.00 184 MET A N 1
ATOM 1427 C CA . MET A 1 184 ? -16.684 -1.660 10.319 1.00 96.00 184 MET A CA 1
ATOM 1428 C C . MET A 1 184 ? -16.742 -1.597 11.855 1.00 96.00 184 MET A C 1
ATOM 1430 O O . MET A 1 184 ? -16.097 -0.734 12.457 1.00 96.00 184 MET A O 1
ATOM 1434 N N . ARG A 1 185 ? -17.462 -2.512 12.519 1.00 96.06 185 ARG A N 1
ATOM 1435 C CA . ARG A 1 185 ? -17.452 -2.611 13.988 1.00 96.06 185 ARG A CA 1
ATOM 1436 C C . ARG A 1 185 ? -16.172 -3.258 14.487 1.00 96.06 185 ARG A C 1
ATOM 1438 O O . ARG A 1 185 ? -15.619 -2.796 15.487 1.00 96.06 185 ARG A O 1
ATOM 1445 N N . LEU A 1 186 ? -15.687 -4.283 13.792 1.00 97.81 186 LEU A N 1
ATOM 1446 C CA . LEU A 1 186 ? -14.380 -4.863 14.060 1.00 97.81 186 LEU A CA 1
ATOM 1447 C C . LEU A 1 186 ? -13.287 -3.810 13.860 1.00 97.81 186 LEU A C 1
ATOM 1449 O O . LEU A 1 186 ? -12.488 -3.605 14.775 1.00 97.81 186 LEU A O 1
ATOM 1453 N N . VAL A 1 187 ? -13.317 -3.071 12.744 1.00 98.12 187 VAL A N 1
ATOM 1454 C CA . VAL A 1 187 ? -12.385 -1.954 12.496 1.00 98.12 187 VAL A CA 1
ATOM 1455 C C . VAL A 1 187 ? -12.423 -0.945 13.645 1.00 98.12 187 VAL A C 1
ATOM 1457 O O . VAL A 1 187 ? -11.377 -0.605 14.185 1.00 98.12 187 VAL A O 1
ATOM 1460 N N . GLU A 1 188 ? -13.604 -0.502 14.087 1.00 98.25 188 GLU A N 1
ATOM 1461 C CA . GLU A 1 188 ? -13.733 0.405 15.237 1.00 98.25 188 GLU A CA 1
ATOM 1462 C C . GLU A 1 188 ? -13.074 -0.158 16.510 1.00 98.25 188 GLU A C 1
ATOM 1464 O O . GLU A 1 188 ? -12.373 0.570 17.228 1.00 98.25 188 GLU A O 1
ATOM 1469 N N . SER A 1 189 ? -13.306 -1.442 16.800 1.00 98.06 189 SER A N 1
ATOM 1470 C CA . SER A 1 189 ? -12.776 -2.103 17.995 1.00 98.06 189 SER A CA 1
ATOM 1471 C C . SER A 1 189 ? -11.247 -2.166 17.982 1.00 98.06 189 SER A C 1
ATOM 1473 O O . SER A 1 189 ? -10.618 -1.841 18.990 1.00 98.06 189 SER A O 1
ATOM 1475 N N . VAL A 1 190 ? -10.654 -2.465 16.822 1.00 98.44 190 VAL A N 1
ATOM 1476 C CA . VAL A 1 190 ? -9.203 -2.472 16.611 1.00 98.44 190 VAL A CA 1
ATOM 1477 C C . VAL A 1 190 ? -8.653 -1.051 16.682 1.00 98.44 190 VAL A C 1
ATOM 1479 O O . VAL A 1 190 ? -7.761 -0.762 17.475 1.00 98.44 190 VAL A O 1
ATOM 1482 N N . CYS A 1 191 ? -9.221 -0.126 15.911 1.00 98.44 191 CYS A N 1
ATOM 1483 C CA . CYS A 1 191 ? -8.709 1.233 15.781 1.00 98.44 191 CYS A CA 1
ATOM 1484 C C . CYS A 1 191 ? -8.768 2.032 17.086 1.00 98.44 191 CYS A C 1
ATOM 1486 O O . CYS A 1 191 ? -7.946 2.922 17.295 1.00 98.44 191 CYS A O 1
ATOM 1488 N N . THR A 1 192 ? -9.677 1.703 18.008 1.00 98.12 192 THR A N 1
ATOM 1489 C CA . THR A 1 192 ? -9.723 2.341 19.334 1.00 98.12 192 THR A CA 1
ATOM 1490 C C . THR A 1 192 ? -8.425 2.140 20.127 1.00 98.12 192 THR A C 1
ATOM 1492 O O . THR A 1 192 ? -8.027 3.039 20.871 1.00 98.12 192 THR A O 1
ATOM 1495 N N . LYS A 1 193 ? -7.709 1.027 19.915 1.00 97.81 193 LYS A N 1
ATOM 1496 C CA . LYS A 1 193 ? -6.393 0.760 20.521 1.00 97.81 193 LYS A CA 1
ATOM 1497 C C . LYS A 1 193 ? -5.337 1.803 20.130 1.00 97.81 193 LYS A C 1
ATOM 1499 O O . LYS A 1 193 ? -4.441 2.076 20.921 1.00 97.81 193 LYS A O 1
ATOM 1504 N N . ALA A 1 194 ? -5.466 2.435 18.961 1.00 97.12 194 ALA A N 1
ATOM 1505 C CA . ALA A 1 194 ? -4.525 3.444 18.470 1.00 97.12 194 ALA A CA 1
ATOM 1506 C C . ALA A 1 194 ? -4.669 4.826 19.148 1.00 97.12 194 ALA A C 1
ATOM 1508 O O . ALA A 1 194 ? -3.948 5.769 18.811 1.00 97.12 194 ALA A O 1
ATOM 1509 N N . GLY A 1 195 ? -5.606 4.983 20.093 1.00 96.75 195 GLY A N 1
ATOM 1510 C CA . GLY A 1 195 ? -5.785 6.217 20.856 1.00 96.75 195 GLY A CA 1
ATOM 1511 C C . GLY A 1 195 ? -6.109 7.415 19.960 1.00 96.75 195 GLY A C 1
ATOM 1512 O O . GLY A 1 195 ? -7.122 7.424 19.261 1.00 96.75 195 GLY A O 1
ATOM 1513 N N . HIS A 1 196 ? -5.245 8.434 19.967 1.00 96.06 196 HIS A N 1
ATOM 1514 C CA . HIS A 1 196 ? -5.431 9.649 19.163 1.00 96.06 196 HIS A CA 1
ATOM 1515 C C . HIS A 1 196 ? -5.388 9.399 17.642 1.00 96.06 196 HIS A C 1
ATOM 1517 O O . HIS A 1 196 ? -5.919 10.209 16.886 1.00 96.06 196 HIS A O 1
ATOM 1523 N N . LEU A 1 197 ? -4.820 8.273 17.188 1.00 98.00 197 LEU A N 1
ATOM 1524 C CA . LEU A 1 197 ? -4.785 7.877 15.774 1.00 98.00 197 LEU A CA 1
ATOM 1525 C C . LEU A 1 197 ? -5.956 6.976 15.357 1.00 98.00 197 LEU A C 1
ATOM 1527 O O . LEU A 1 197 ? -5.995 6.511 14.219 1.00 98.00 197 LEU A O 1
ATOM 1531 N N . ALA A 1 198 ? -6.938 6.742 16.232 1.00 98.50 198 ALA A N 1
ATOM 1532 C CA . ALA A 1 198 ? -8.082 5.885 15.919 1.00 98.50 198 ALA A CA 1
ATOM 1533 C C . ALA A 1 198 ? -8.838 6.333 14.653 1.00 98.50 198 ALA A C 1
ATOM 1535 O O . ALA A 1 198 ? -9.240 5.498 13.847 1.00 98.50 198 ALA A O 1
ATOM 1536 N N . ALA A 1 199 ? -8.983 7.645 14.436 1.00 98.31 199 ALA A N 1
ATOM 1537 C CA . ALA A 1 199 ? -9.611 8.179 13.228 1.00 98.31 199 ALA A CA 1
ATOM 1538 C C . ALA A 1 199 ? -8.801 7.864 11.959 1.00 98.31 199 ALA A C 1
ATOM 1540 O O . ALA A 1 199 ? -9.384 7.490 10.947 1.00 98.31 199 ALA A O 1
ATOM 1541 N N . VAL A 1 200 ? -7.469 7.950 12.029 1.00 98.25 200 VAL A N 1
ATOM 1542 C CA . VAL A 1 200 ? -6.568 7.643 10.905 1.00 98.25 200 VAL A CA 1
ATOM 1543 C C . VAL A 1 200 ? -6.609 6.154 10.555 1.00 98.25 200 VAL A C 1
ATOM 1545 O O . VAL A 1 200 ? -6.665 5.787 9.385 1.00 98.25 200 VAL A O 1
ATOM 1548 N N . CYS A 1 201 ? -6.675 5.287 11.565 1.00 98.69 201 CYS A N 1
ATOM 1549 C CA . CYS A 1 201 ? -6.905 3.857 11.368 1.00 98.69 201 CYS A CA 1
ATOM 1550 C C . CYS A 1 201 ? -8.222 3.593 10.613 1.00 98.69 201 CYS A C 1
ATOM 1552 O O . CYS A 1 201 ? -8.231 2.907 9.593 1.00 98.69 201 CYS A O 1
ATOM 1554 N N . VAL A 1 202 ? -9.333 4.207 11.040 1.00 98.44 202 VAL A N 1
ATOM 1555 C CA . VAL A 1 202 ? -10.634 4.058 10.357 1.00 98.44 202 VAL A CA 1
ATOM 1556 C C . VAL A 1 202 ? -10.607 4.632 8.934 1.00 98.44 202 VAL A C 1
ATOM 1558 O O . VAL A 1 202 ? -11.195 4.043 8.029 1.00 98.44 202 VAL A O 1
ATOM 1561 N N . GLN A 1 203 ? -9.887 5.733 8.704 1.00 97.38 203 GLN A N 1
ATOM 1562 C CA . GLN A 1 203 ? -9.667 6.275 7.358 1.00 97.38 203 GLN A CA 1
ATOM 1563 C C . GLN A 1 203 ? -8.912 5.298 6.455 1.00 97.38 203 GLN A C 1
ATOM 1565 O O . GLN A 1 203 ? -9.195 5.246 5.263 1.00 97.38 203 GLN A O 1
ATOM 1570 N N . GLY A 1 204 ? -7.996 4.491 6.998 1.00 97.38 204 GLY A N 1
ATOM 1571 C CA . GLY A 1 204 ? -7.344 3.413 6.253 1.00 97.38 204 GLY A CA 1
ATOM 1572 C C . GLY A 1 204 ? -8.337 2.370 5.734 1.00 97.38 204 GLY A C 1
ATOM 1573 O O . GLY A 1 204 ? -8.295 2.006 4.560 1.00 97.38 204 GLY A O 1
ATOM 1574 N N . ALA A 1 205 ? -9.286 1.951 6.576 1.00 97.25 205 ALA A N 1
ATOM 1575 C CA . ALA A 1 205 ? -10.367 1.044 6.183 1.00 97.25 205 ALA A CA 1
ATOM 1576 C C . ALA A 1 205 ? -11.282 1.657 5.109 1.00 97.25 205 ALA A C 1
ATOM 1578 O O . ALA A 1 205 ? -11.547 1.038 4.078 1.00 97.25 205 ALA A O 1
ATOM 1579 N N . ALA A 1 206 ? -11.730 2.898 5.322 1.00 95.56 206 ALA A N 1
ATOM 1580 C CA . ALA A 1 206 ? -12.572 3.609 4.361 1.00 95.56 206 ALA A CA 1
ATOM 1581 C C . ALA A 1 206 ? -11.850 3.859 3.026 1.00 95.56 206 ALA A C 1
ATOM 1583 O O . ALA A 1 206 ? -12.442 3.707 1.957 1.00 95.56 206 ALA A O 1
ATOM 1584 N N . GLY A 1 207 ? -10.557 4.184 3.088 1.00 92.88 207 GLY A N 1
ATOM 1585 C CA . GLY A 1 207 ? -9.684 4.321 1.930 1.00 92.88 207 GLY A CA 1
ATOM 1586 C C . GLY A 1 207 ? -9.603 3.023 1.134 1.00 92.88 207 GLY A C 1
ATOM 1587 O O . GLY A 1 207 ? -9.826 3.049 -0.075 1.00 92.88 207 GLY A O 1
ATOM 1588 N N . TYR A 1 208 ? -9.385 1.882 1.800 1.00 92.12 208 TYR A N 1
ATOM 1589 C CA . TYR A 1 208 ? -9.416 0.579 1.130 1.00 92.12 208 TYR A CA 1
ATOM 1590 C C . TYR A 1 208 ? -10.735 0.350 0.400 1.00 92.12 208 TYR A C 1
ATOM 1592 O O . TYR A 1 208 ? -10.725 0.010 -0.778 1.00 92.12 208 TYR A O 1
ATOM 1600 N N . TYR A 1 209 ? -11.868 0.564 1.075 1.00 91.88 209 TYR A N 1
ATOM 1601 C CA . TYR A 1 209 ? -13.184 0.394 0.462 1.00 91.88 209 TYR A CA 1
ATOM 1602 C C . TYR A 1 209 ? -13.332 1.273 -0.783 1.00 91.88 209 TYR A C 1
ATOM 1604 O O . TYR A 1 209 ? -13.749 0.791 -1.834 1.00 91.88 209 TYR A O 1
ATOM 1612 N N . PHE A 1 210 ? -12.940 2.548 -0.700 1.00 88.19 210 PHE A N 1
ATOM 1613 C CA . PHE A 1 210 ? -12.976 3.456 -1.843 1.00 88.19 210 PHE A CA 1
ATOM 1614 C C . PHE A 1 210 ? -12.142 2.935 -3.020 1.00 88.19 210 PHE A C 1
ATOM 1616 O O . PHE A 1 210 ? -12.626 2.924 -4.154 1.00 88.19 210 PHE A O 1
ATOM 1623 N N . PHE A 1 211 ? -10.926 2.451 -2.761 1.00 83.56 211 PHE A N 1
ATOM 1624 C CA . PHE A 1 211 ? -10.049 1.889 -3.790 1.00 83.56 211 PHE A CA 1
ATOM 1625 C C . PHE A 1 211 ? -10.452 0.492 -4.264 1.00 83.56 211 PHE A C 1
ATOM 1627 O O . PHE A 1 211 ? -10.126 0.138 -5.390 1.00 83.56 211 PHE A O 1
ATOM 1634 N N . ALA A 1 212 ? -11.200 -0.292 -3.492 1.00 83.12 212 ALA A N 1
ATOM 1635 C CA . ALA A 1 212 ? -11.721 -1.589 -3.923 1.00 83.12 212 ALA A CA 1
ATOM 1636 C C . ALA A 1 212 ? -13.007 -1.423 -4.754 1.00 83.12 212 ALA A C 1
ATOM 1638 O O . ALA A 1 212 ? -13.113 -1.907 -5.885 1.00 83.12 212 ALA A O 1
ATOM 1639 N N . GLU A 1 213 ? -13.950 -0.624 -4.259 1.00 84.12 213 GLU A N 1
ATOM 1640 C CA . GLU A 1 213 ? -15.308 -0.501 -4.798 1.00 84.12 213 GLU A CA 1
ATOM 1641 C C . GLU A 1 213 ? -15.476 0.668 -5.776 1.00 84.12 213 GLU A C 1
ATOM 1643 O O . GLU A 1 213 ? -16.350 0.645 -6.641 1.00 84.12 213 GLU A O 1
ATOM 1648 N N . GLY A 1 214 ? -14.627 1.695 -5.698 1.00 81.25 214 GLY A N 1
ATOM 1649 C CA . GLY A 1 214 ? -14.698 2.882 -6.564 1.00 81.25 214 GLY A CA 1
ATOM 1650 C C . GLY A 1 214 ? -15.734 3.898 -6.176 1.00 81.25 214 GLY A C 1
ATOM 1651 O O . GLY A 1 214 ? -16.153 4.700 -7.009 1.00 81.25 214 GLY A O 1
ATOM 1652 N N . ARG A 1 215 ? -16.193 3.820 -4.937 1.00 86.00 215 ARG A N 1
ATOM 1653 C CA . ARG A 1 215 ? -17.254 4.649 -4.389 1.00 86.00 215 ARG A CA 1
ATOM 1654 C C . ARG A 1 215 ? -17.002 4.846 -2.905 1.00 86.00 215 ARG A C 1
ATOM 1656 O O . ARG A 1 215 ? -16.334 4.032 -2.274 1.00 86.00 215 ARG A O 1
ATOM 1663 N N . ALA A 1 216 ? -17.547 5.925 -2.357 1.00 90.25 216 ALA A N 1
ATOM 1664 C CA . ALA A 1 216 ? -17.490 6.176 -0.923 1.00 90.25 216 ALA A CA 1
ATOM 1665 C C . ALA A 1 216 ? -18.150 5.035 -0.131 1.00 90.25 216 ALA A C 1
ATOM 1667 O O . ALA A 1 216 ? -19.046 4.348 -0.637 1.00 90.25 216 ALA A O 1
ATOM 1668 N N . VAL A 1 217 ? -17.721 4.869 1.121 1.00 92.31 217 VAL A N 1
ATOM 1669 C CA . VAL A 1 217 ? -18.306 3.889 2.040 1.00 92.31 217 VAL A CA 1
ATOM 1670 C C . VAL A 1 217 ? -19.801 4.200 2.230 1.00 92.31 217 VAL A C 1
ATOM 1672 O O . VAL A 1 217 ? -20.152 5.350 2.516 1.00 92.31 217 VAL A O 1
ATOM 1675 N N . PRO A 1 218 ? -20.710 3.217 2.076 1.00 94.50 218 PRO A N 1
ATOM 1676 C CA . PRO A 1 218 ? -22.134 3.416 2.300 1.00 94.50 218 PRO A CA 1
ATOM 1677 C C . PRO A 1 218 ? -22.412 3.967 3.700 1.00 94.50 218 PRO A C 1
ATOM 1679 O O . PRO A 1 218 ? -21.784 3.569 4.688 1.00 94.50 218 PRO A O 1
ATOM 1682 N N . LYS A 1 219 ? -23.393 4.871 3.809 1.00 95.25 219 LYS A N 1
ATOM 1683 C CA . LYS A 1 219 ? -23.752 5.496 5.092 1.00 95.25 219 LYS A CA 1
ATOM 1684 C C . LYS A 1 219 ? -24.200 4.459 6.116 1.00 95.25 219 LYS A C 1
ATOM 1686 O O . LYS A 1 219 ? -23.967 4.658 7.307 1.00 95.25 219 LYS A O 1
ATOM 1691 N N . GLU A 1 220 ? -24.827 3.386 5.651 1.00 95.12 220 GLU A N 1
ATOM 1692 C CA . GLU A 1 220 ? -25.317 2.252 6.427 1.00 95.12 220 GLU A CA 1
ATOM 1693 C C . GLU A 1 220 ? -24.146 1.492 7.055 1.00 95.12 220 GLU A C 1
ATOM 1695 O O . GLU A 1 220 ? -24.153 1.243 8.260 1.00 95.12 220 GLU A O 1
ATOM 1700 N N . LEU A 1 221 ? -23.099 1.229 6.264 1.00 94.69 221 LEU A N 1
ATOM 1701 C CA . LEU A 1 221 ? -21.887 0.552 6.716 1.00 94.69 221 LEU A CA 1
ATOM 1702 C C . LEU A 1 221 ? -21.145 1.397 7.763 1.00 94.69 221 LEU A C 1
ATOM 1704 O O . LEU A 1 221 ? -20.885 0.922 8.869 1.00 94.69 221 LEU A O 1
ATOM 1708 N N . CYS A 1 222 ? -20.921 2.690 7.500 1.00 95.94 222 CYS A N 1
ATOM 1709 C CA . CYS A 1 222 ? -20.378 3.599 8.519 1.00 95.94 222 CYS A CA 1
ATOM 1710 C C . CYS A 1 222 ? -21.305 3.767 9.734 1.00 95.94 222 CYS A C 1
ATOM 1712 O O . CYS A 1 222 ? -20.840 4.035 10.840 1.00 95.94 222 CYS A O 1
ATOM 1714 N N . GLY A 1 223 ? -22.621 3.625 9.558 1.00 96.19 223 GLY A N 1
ATOM 1715 C CA . GLY A 1 223 ? -23.619 3.716 10.626 1.00 96.19 223 GLY A CA 1
ATOM 1716 C C . GLY A 1 223 ? -23.438 2.662 11.719 1.00 96.19 223 GLY A C 1
ATOM 1717 O O . GLY A 1 223 ? -23.873 2.876 12.851 1.00 96.19 223 GLY A O 1
ATOM 1718 N N . THR A 1 224 ? -22.743 1.565 11.407 1.00 95.94 224 THR A N 1
ATOM 1719 C CA . THR A 1 224 ? -22.423 0.494 12.357 1.00 95.94 224 THR A CA 1
ATOM 1720 C C . THR A 1 224 ? -21.367 0.891 13.399 1.00 95.94 224 THR A C 1
ATOM 1722 O O . THR A 1 224 ? -21.383 0.317 14.492 1.00 95.94 224 THR A O 1
ATOM 1725 N N . VAL A 1 225 ? -20.521 1.892 13.101 1.00 97.06 225 VAL A N 1
ATOM 1726 C CA . VAL A 1 225 ? -19.496 2.465 13.996 1.00 97.06 225 VAL A CA 1
ATOM 1727 C C . VAL A 1 225 ? -20.175 3.260 15.112 1.00 97.06 225 VAL A C 1
ATOM 1729 O O . VAL A 1 225 ? -20.948 4.188 14.843 1.00 97.06 225 VAL A O 1
ATOM 1732 N N . ARG A 1 226 ? -19.905 2.924 16.376 1.00 96.75 226 ARG A N 1
ATOM 1733 C CA . ARG A 1 226 ? -20.588 3.489 17.554 1.00 96.75 226 ARG A CA 1
ATOM 1734 C C . ARG A 1 226 ? -20.122 4.904 17.890 1.00 96.75 226 ARG A C 1
ATOM 1736 O O . ARG A 1 226 ? -20.956 5.777 18.137 1.00 96.75 226 ARG A O 1
ATOM 1743 N N . ARG A 1 227 ? -18.815 5.147 17.874 1.00 96.81 227 ARG A N 1
ATOM 1744 C CA . ARG A 1 227 ? -18.181 6.429 18.188 1.00 96.81 227 ARG A CA 1
ATOM 1745 C C . ARG A 1 227 ? -18.413 7.451 17.081 1.00 96.81 227 ARG A C 1
ATOM 1747 O O . ARG A 1 227 ? -18.108 7.216 15.914 1.00 96.81 227 ARG A O 1
ATOM 1754 N N . ALA A 1 228 ? -18.939 8.619 17.446 1.00 96.50 228 ALA A N 1
ATOM 1755 C CA . ALA A 1 228 ? -19.330 9.646 16.481 1.00 96.50 228 ALA A CA 1
ATOM 1756 C C . ALA A 1 228 ? -18.141 10.246 15.708 1.00 96.50 228 ALA A C 1
ATOM 1758 O O . ALA A 1 228 ? -18.283 10.578 14.534 1.00 96.50 228 ALA A O 1
ATOM 1759 N N . ASP A 1 229 ? -16.981 10.388 16.348 1.00 96.44 229 ASP A N 1
ATOM 1760 C CA . ASP A 1 229 ? -15.735 10.842 15.724 1.00 96.44 229 ASP A CA 1
ATOM 1761 C C . ASP A 1 229 ? -15.212 9.841 14.689 1.00 96.44 229 ASP A C 1
ATOM 1763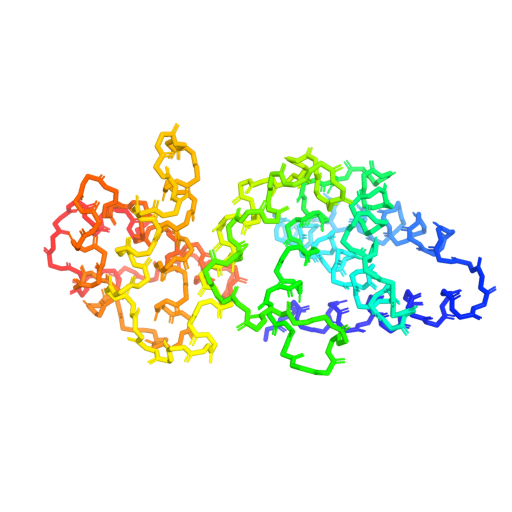 O O . ASP A 1 229 ? -14.917 10.228 13.559 1.00 96.44 229 ASP A O 1
ATOM 1767 N N . LEU A 1 230 ? -15.202 8.551 15.024 1.00 97.62 230 LEU A N 1
ATOM 1768 C CA . LEU A 1 230 ? -14.774 7.488 14.112 1.00 97.62 230 LEU A CA 1
ATOM 1769 C C . LEU A 1 230 ? -15.769 7.275 12.968 1.00 97.62 230 LEU A C 1
ATOM 1771 O O . LEU A 1 230 ? -15.378 7.078 11.821 1.00 97.62 230 LEU A O 1
ATOM 1775 N N . ARG A 1 231 ? -17.070 7.420 13.241 1.00 97.12 231 ARG A N 1
ATOM 1776 C CA . ARG A 1 231 ? -18.108 7.408 12.205 1.00 97.12 231 ARG A CA 1
ATOM 1777 C C . ARG A 1 231 ? -17.921 8.532 11.186 1.00 97.12 231 ARG A C 1
ATOM 1779 O O . ARG A 1 231 ? -18.237 8.331 10.019 1.00 97.12 231 ARG A O 1
ATOM 1786 N N . ARG A 1 232 ? -17.441 9.711 11.605 1.00 96.06 232 ARG A N 1
ATOM 1787 C CA . ARG A 1 232 ? -17.086 10.795 10.672 1.00 96.06 232 ARG A CA 1
ATOM 1788 C C . ARG A 1 232 ? -15.853 10.444 9.850 1.00 96.06 232 ARG A C 1
ATOM 1790 O O . ARG A 1 232 ? -15.858 10.720 8.667 1.00 96.06 232 ARG A O 1
ATOM 1797 N N . ALA A 1 233 ? -14.852 9.813 10.457 1.00 95.19 233 ALA A N 1
ATOM 1798 C CA . ALA A 1 233 ? -13.639 9.378 9.766 1.00 95.19 233 ALA A CA 1
ATOM 1799 C C . ALA A 1 233 ? -13.890 8.287 8.701 1.00 95.19 233 ALA A C 1
ATOM 1801 O O . ALA A 1 233 ? -13.110 8.156 7.767 1.00 95.19 233 ALA A O 1
ATOM 1802 N N . CYS A 1 234 ? -14.974 7.519 8.845 1.00 94.75 234 CYS A N 1
ATOM 1803 C CA . CYS A 1 234 ? -15.414 6.503 7.885 1.00 94.75 234 CYS A CA 1
ATOM 1804 C C . CYS A 1 234 ? -16.058 7.078 6.608 1.00 94.75 234 CYS A C 1
ATOM 1806 O O . CYS A 1 234 ? -16.057 6.410 5.576 1.00 94.75 234 CYS A O 1
ATOM 1808 N N . ARG A 1 235 ? -16.667 8.267 6.700 1.00 90.06 235 ARG A N 1
ATOM 1809 C CA . ARG A 1 235 ? -17.479 8.885 5.639 1.00 90.06 235 ARG A CA 1
ATOM 1810 C C . ARG A 1 235 ? -16.640 9.783 4.746 1.00 90.06 235 ARG A C 1
ATOM 1812 O O . ARG A 1 235 ? -16.957 9.815 3.540 1.00 90.06 235 ARG A O 1
#

Secondary structure (DSSP, 8-state):
-HHHHHHHHHHHHHHHHHHTT-HHHHHHHIIIIIIHHHHHSSS-SHHHHHHHHHHHHHHHHHHHHTT-TTHHHHHHHHHTTSTTHHHHHHHHHHHHHH--GGGSS----TTTTTTTTT-TTTTTTTTHHHHHHHHHHHHHHHSTT-HHHHHHHHHHHTTT-HHHHHHHHHHHHHHHHHHSTT-HHHHHHHHGGGGGGHHHHHHHHHHHHHHHHSSPPPHHHHHT--SHHHHHHH-

pLDDT: mean 87.21, std 13.56, range [38.5, 98.69]

Radius of gyration: 17.72 Å; Cα contacts (8 Å, |Δi|>4): 368; chains: 1; bounding box: 46×30×45 Å